Protein AF-A0A817RTW0-F1 (afdb_monomer_lite)

Radius of gyration: 52.94 Å; chains: 1; bounding box: 101×47×146 Å

pLDDT: mean 77.17, std 10.2, range [38.53, 94.0]

Foldseek 3Di:
DDPCDPVNLVVLLVVLQQAFLLVLQEAEAEAELDDPVGDPDDPVSSVTPHDYHYFYANQVVVVDDPVPDDPVNVVVNVVSVVSNVVSVVVVVVVVVPDDDDDPVLSVLLVVLLVVLVVLVVVLVVLLVVLVVLVVVLVVLVVLLVVLVVQLVVLVPQKDKDKDKDKDKDFAPAKFKAFQVQRAGLGPRWPFPAFQQQQDPSLCVTPQHDPQFGPRGPVSDGSSRIHIDRIHIDIDIDIDIDRPPVSVVSSVVSVVVSVVSVVVSVVSVVVSVVSVVVSVVSLVVSLVSVLVSCNGRVSHQQCVSCVVVLVVLVVVLVPDPDPVVSVSSVVVSVVVVVSSVVSVVVSVD

Secondary structure (DSSP, 8-state):
-----HHHHHHHHHHHHHS-GGGTTEEEEEEET--TTT----GGGG--SSEEEEEEE--GGGTS-GGG--HHHHHHHHHHHHHHHHHHHHHHHHHHTSPP--THHHHHHHHHHHHHHHHHHHHHHHHHHHHHHHHHHHHHHHHHHHHHHHHHHTS--EEEEEEEEEEEEEEEEEEEEETTTTEEEESS--SPP--STT-GGGGGSTTEETTEESSSTT--BGGGEEEEEEEEEEEEEEEEEE-HHHHHHHHHHHHHHHHHHHHHHHHHHHHHHHHHHHHHHHHHHHHHHHHHHHH-TT--HHHHHHHHHHHHHHHHHH---HHHHHHHHHHHHHHHHHHHHHHHHH--

Structure (mmCIF, N/CA/C/O backbone):
data_AF-A0A817RTW0-F1
#
_entry.id   AF-A0A817RTW0-F1
#
loop_
_atom_site.group_PDB
_atom_site.id
_atom_site.type_symbol
_atom_site.label_atom_id
_atom_site.label_alt_id
_atom_site.label_comp_id
_atom_site.label_asym_id
_atom_site.label_entity_id
_atom_site.label_seq_id
_atom_site.pdbx_PDB_ins_code
_atom_site.Cartn_x
_atom_site.Cartn_y
_atom_site.Cartn_z
_atom_site.occupancy
_atom_site.B_iso_or_equiv
_atom_site.auth_seq_id
_atom_site.auth_comp_id
_atom_site.auth_asym_id
_atom_site.auth_atom_id
_atom_site.pdbx_PDB_model_num
ATOM 1 N N . MET A 1 1 ? 35.790 18.594 -20.416 1.00 38.59 1 MET A N 1
ATOM 2 C CA . MET A 1 1 ? 34.981 17.970 -19.342 1.00 38.59 1 MET A CA 1
ATOM 3 C C . MET A 1 1 ? 33.535 17.884 -19.803 1.00 38.59 1 MET A C 1
ATOM 5 O O . MET A 1 1 ? 32.892 18.920 -19.927 1.00 38.59 1 MET A O 1
ATOM 9 N N . SER A 1 2 ? 33.034 16.688 -20.131 1.00 46.53 2 SER A N 1
ATOM 10 C CA . SER A 1 2 ? 31.644 16.535 -20.576 1.00 46.53 2 SER A CA 1
ATOM 11 C C . SER A 1 2 ? 30.698 16.847 -19.410 1.00 46.53 2 SER A C 1
ATOM 13 O O . SER A 1 2 ? 30.741 16.182 -18.373 1.00 46.53 2 SER A O 1
ATOM 15 N N . ARG A 1 3 ? 29.882 17.898 -19.546 1.00 48.34 3 ARG A N 1
ATOM 16 C CA . ARG A 1 3 ? 28.814 18.217 -18.594 1.00 48.34 3 ARG A CA 1
ATOM 17 C C . ARG A 1 3 ? 27.645 17.284 -18.875 1.00 48.34 3 ARG A C 1
ATOM 19 O O . ARG A 1 3 ? 26.759 17.612 -19.659 1.00 48.34 3 ARG A O 1
ATOM 26 N N . LEU A 1 4 ? 27.644 16.122 -18.235 1.00 58.94 4 LEU A N 1
ATOM 27 C CA . LEU A 1 4 ? 26.444 15.302 -18.161 1.00 58.94 4 LEU A CA 1
ATOM 28 C C . LEU A 1 4 ? 25.434 16.072 -17.308 1.00 58.94 4 LEU A C 1
ATOM 30 O O . LEU A 1 4 ? 25.590 16.193 -16.093 1.00 58.94 4 LEU A O 1
ATOM 34 N N . THR A 1 5 ? 24.453 16.693 -17.955 1.00 69.44 5 THR A N 1
ATOM 35 C CA . THR A 1 5 ? 23.430 17.455 -17.242 1.00 69.44 5 THR A CA 1
ATOM 36 C C . THR A 1 5 ? 22.581 16.492 -16.417 1.00 69.44 5 THR A C 1
ATOM 38 O O . THR A 1 5 ? 22.342 15.348 -16.813 1.00 69.44 5 THR A O 1
ATOM 41 N N . THR A 1 6 ? 22.095 16.946 -15.262 1.00 70.12 6 THR A N 1
ATOM 42 C CA . THR A 1 6 ? 21.205 16.162 -14.389 1.00 70.12 6 THR A CA 1
ATOM 43 C C . THR A 1 6 ? 20.014 15.582 -15.164 1.00 70.12 6 THR A C 1
ATOM 45 O O . THR A 1 6 ? 19.597 14.453 -14.912 1.00 70.12 6 THR A O 1
ATOM 48 N N . ASN A 1 7 ? 19.539 16.314 -16.176 1.00 75.19 7 ASN A N 1
ATOM 49 C CA . ASN A 1 7 ? 18.458 15.905 -17.071 1.00 75.19 7 ASN A CA 1
ATOM 50 C C . ASN A 1 7 ? 18.832 14.705 -17.951 1.00 75.19 7 ASN A C 1
ATOM 52 O O . ASN A 1 7 ? 18.030 13.787 -18.097 1.00 75.19 7 ASN A O 1
ATOM 56 N N . PHE A 1 8 ? 20.047 14.673 -18.505 1.00 75.56 8 PHE A N 1
ATOM 57 C CA . PHE A 1 8 ? 20.500 13.555 -19.334 1.00 75.56 8 PHE A CA 1
ATOM 58 C C . PHE A 1 8 ? 20.644 12.271 -18.507 1.00 75.56 8 PHE A C 1
ATOM 60 O O . PHE A 1 8 ? 20.175 11.208 -18.910 1.00 75.56 8 PHE A O 1
ATOM 67 N N . ARG A 1 9 ? 21.195 12.381 -17.290 1.00 74.75 9 ARG A N 1
ATOM 68 C CA . ARG A 1 9 ? 21.285 11.246 -16.357 1.00 74.75 9 ARG A CA 1
ATOM 69 C C . ARG A 1 9 ? 19.904 10.720 -15.963 1.00 74.75 9 ARG A C 1
ATOM 71 O O . ARG A 1 9 ? 19.703 9.513 -15.878 1.00 74.75 9 ARG A O 1
ATOM 78 N N . TYR A 1 10 ? 18.953 11.626 -15.741 1.00 77.31 10 TYR A N 1
ATOM 79 C CA . TYR A 1 10 ? 17.567 11.267 -15.463 1.00 77.31 10 TYR A CA 1
ATOM 80 C C . TYR A 1 10 ? 16.923 10.518 -16.638 1.00 77.31 10 TYR A C 1
ATOM 82 O O . TYR A 1 10 ? 16.340 9.459 -16.422 1.00 77.31 10 TYR A O 1
ATOM 90 N N . ALA A 1 11 ? 17.087 11.010 -17.869 1.00 79.06 11 ALA A N 1
ATOM 91 C CA . ALA A 1 11 ? 16.540 10.369 -19.063 1.00 79.06 11 ALA A CA 1
ATOM 92 C C . ALA A 1 11 ? 17.073 8.938 -19.254 1.00 79.06 11 ALA A C 1
ATOM 94 O O . ALA A 1 11 ? 16.287 8.021 -19.485 1.00 79.06 11 ALA A O 1
ATOM 95 N N . ILE A 1 12 ? 18.382 8.728 -19.074 1.00 78.38 12 ILE A N 1
ATOM 96 C CA . ILE A 1 12 ? 18.994 7.390 -19.146 1.00 78.38 12 ILE A CA 1
ATOM 97 C C . ILE A 1 12 ? 18.446 6.467 -18.059 1.00 78.38 12 ILE A C 1
ATOM 99 O O . ILE A 1 12 ? 18.078 5.330 -18.344 1.00 78.38 12 ILE A O 1
ATOM 103 N N . ASN A 1 13 ? 18.329 6.954 -16.824 1.00 77.06 13 ASN A N 1
ATOM 104 C CA . ASN A 1 13 ? 17.757 6.159 -15.740 1.00 77.06 13 ASN A CA 1
ATOM 105 C C . ASN A 1 13 ? 16.300 5.767 -16.029 1.00 77.06 13 ASN A C 1
ATOM 107 O O . ASN A 1 13 ? 15.907 4.632 -15.762 1.00 77.06 13 ASN A O 1
ATOM 111 N N . CYS A 1 14 ? 15.506 6.678 -16.601 1.00 76.06 14 CYS A N 1
ATOM 112 C CA . CYS A 1 14 ? 14.139 6.383 -17.016 1.00 76.06 14 CYS A CA 1
ATOM 113 C C . CYS A 1 14 ? 14.092 5.331 -18.125 1.00 76.06 14 CYS A C 1
ATOM 115 O O . CYS A 1 14 ? 13.275 4.418 -18.026 1.00 76.06 14 CYS A O 1
ATOM 117 N N . LEU A 1 15 ? 14.958 5.428 -19.138 1.00 79.62 15 LEU A N 1
ATOM 118 C CA . LEU A 1 15 ? 15.054 4.428 -20.205 1.00 79.62 15 LEU A CA 1
ATOM 119 C C . LEU A 1 15 ? 15.392 3.053 -19.632 1.00 79.62 15 LEU A C 1
ATOM 121 O O . LEU A 1 15 ? 14.635 2.112 -19.849 1.00 79.62 15 LEU A O 1
ATOM 125 N N . ASN A 1 16 ? 16.446 2.967 -18.820 1.00 78.88 16 ASN A N 1
ATOM 126 C CA . ASN A 1 16 ? 16.854 1.718 -18.186 1.00 78.88 16 ASN A CA 1
ATOM 127 C C . ASN A 1 16 ? 15.697 1.105 -17.385 1.00 78.88 16 ASN A C 1
ATOM 129 O O . ASN A 1 16 ? 15.342 -0.046 -17.611 1.00 78.88 16 ASN A O 1
ATOM 133 N N . SER A 1 17 ? 15.023 1.894 -16.540 1.00 78.56 17 SER A N 1
ATOM 134 C CA . SER A 1 17 ? 13.932 1.390 -15.691 1.00 78.56 17 SER A CA 1
ATOM 135 C C . SER A 1 17 ? 12.665 0.960 -16.443 1.00 78.56 17 SER A C 1
ATOM 137 O O . SER A 1 17 ? 11.763 0.379 -15.840 1.00 78.56 17 SER A O 1
ATOM 139 N N . ASN A 1 18 ? 12.543 1.288 -17.733 1.00 79.75 18 ASN A N 1
ATOM 140 C CA . ASN A 1 18 ? 11.346 1.048 -18.543 1.00 79.75 18 ASN A CA 1
ATOM 141 C C . ASN A 1 18 ? 11.568 0.077 -19.701 1.00 79.75 18 ASN A C 1
ATOM 143 O O . ASN A 1 18 ? 10.617 -0.210 -20.428 1.00 79.75 18 ASN A O 1
ATOM 147 N N . ILE A 1 19 ? 12.785 -0.430 -19.877 1.00 83.56 19 ILE A N 1
ATOM 148 C CA . ILE A 1 19 ? 13.134 -1.308 -20.989 1.00 83.56 19 ILE A CA 1
ATOM 149 C C . ILE A 1 19 ? 13.640 -2.641 -20.420 1.00 83.56 19 ILE A C 1
ATOM 151 O O . ILE A 1 19 ? 14.518 -2.636 -19.558 1.00 83.56 19 ILE A O 1
ATOM 155 N N . PRO A 1 20 ? 13.109 -3.788 -20.886 1.00 85.31 20 PRO A N 1
ATOM 156 C CA . PRO A 1 20 ? 13.635 -5.100 -20.532 1.00 85.31 20 PRO A CA 1
ATOM 157 C C . PRO A 1 20 ? 15.138 -5.230 -20.805 1.00 85.31 20 PRO A C 1
ATOM 159 O O . PRO A 1 20 ? 15.630 -4.779 -21.841 1.00 85.31 20 PRO A O 1
ATOM 162 N N . ASN A 1 21 ? 15.850 -5.929 -19.922 1.00 83.44 21 ASN A N 1
ATOM 163 C CA . ASN A 1 21 ? 17.306 -6.098 -19.998 1.00 83.44 21 ASN A CA 1
ATOM 164 C C . ASN A 1 21 ? 17.756 -6.671 -21.344 1.00 83.44 21 ASN A C 1
ATOM 166 O O . ASN A 1 21 ? 18.742 -6.205 -21.902 1.00 83.44 21 ASN A O 1
ATOM 170 N N . ILE A 1 22 ? 16.991 -7.624 -21.881 1.00 81.81 22 ILE A N 1
ATOM 171 C CA . ILE A 1 22 ? 17.283 -8.303 -23.150 1.00 81.81 22 ILE A CA 1
ATOM 172 C C . ILE A 1 22 ? 17.399 -7.334 -24.337 1.00 81.81 22 ILE A C 1
ATOM 174 O O . ILE A 1 22 ? 18.129 -7.584 -25.285 1.00 81.81 22 ILE A O 1
ATOM 178 N N . ILE A 1 23 ? 16.710 -6.193 -24.284 1.00 80.00 23 ILE A N 1
ATOM 179 C CA . ILE A 1 23 ? 16.747 -5.174 -25.345 1.00 80.00 23 ILE A CA 1
ATOM 180 C C . ILE A 1 23 ? 17.960 -4.270 -25.178 1.00 80.00 23 ILE A C 1
ATOM 182 O O . ILE A 1 23 ? 18.510 -3.765 -26.152 1.00 80.00 23 ILE A O 1
ATOM 186 N N . LEU A 1 24 ? 18.400 -4.089 -23.935 1.00 80.44 24 LEU A N 1
ATOM 187 C CA . LEU A 1 24 ? 19.606 -3.345 -23.608 1.00 80.44 24 LEU A CA 1
ATOM 188 C C . LEU A 1 24 ? 20.879 -4.184 -23.785 1.00 80.44 24 LEU A C 1
ATOM 190 O O . LEU A 1 24 ? 21.962 -3.639 -23.589 1.00 80.44 24 LEU A O 1
ATOM 194 N N . GLU A 1 25 ? 20.781 -5.466 -24.166 1.00 82.25 25 GLU A N 1
ATOM 195 C CA . GLU A 1 25 ? 21.936 -6.335 -24.438 1.00 82.25 25 GLU A CA 1
ATOM 196 C C . GLU A 1 25 ? 22.810 -5.811 -25.578 1.00 82.25 25 GLU A C 1
ATOM 198 O O . GLU A 1 25 ? 24.032 -5.927 -25.503 1.00 82.25 25 GLU A O 1
ATOM 203 N N . ASN A 1 26 ? 22.205 -5.215 -26.609 1.00 85.25 26 ASN A N 1
ATOM 204 C CA . ASN A 1 26 ? 22.916 -4.629 -27.739 1.00 85.25 26 ASN A CA 1
ATOM 205 C C . ASN A 1 26 ? 22.377 -3.223 -28.008 1.00 85.25 26 ASN A C 1
ATOM 207 O O . ASN A 1 26 ? 21.261 -3.059 -28.496 1.00 85.25 26 ASN A O 1
ATOM 211 N N . VAL A 1 27 ? 23.179 -2.200 -27.710 1.00 86.31 27 VAL A N 1
ATOM 212 C CA . VAL A 1 27 ? 22.784 -0.799 -27.901 1.00 86.31 27 VAL A CA 1
ATOM 213 C C . VAL A 1 27 ? 23.734 -0.118 -28.869 1.00 86.31 27 VAL A C 1
ATOM 215 O O . VAL A 1 27 ? 24.938 -0.036 -28.632 1.00 86.31 27 VAL A O 1
ATOM 218 N N . ILE A 1 28 ? 23.179 0.413 -29.953 1.00 89.94 28 ILE A N 1
ATOM 219 C CA . ILE A 1 28 ? 23.907 1.246 -30.906 1.00 89.94 28 ILE A CA 1
ATOM 220 C C . ILE A 1 28 ? 23.856 2.691 -30.417 1.00 89.94 28 ILE A C 1
ATOM 222 O O . ILE A 1 28 ? 22.782 3.238 -30.169 1.00 89.94 28 ILE A O 1
ATOM 226 N N . VAL A 1 29 ? 25.024 3.315 -30.281 1.00 89.19 29 VAL A N 1
ATOM 227 C CA . VAL A 1 29 ? 25.147 4.718 -29.875 1.00 89.19 29 VAL A CA 1
ATOM 228 C C . VAL A 1 29 ? 25.803 5.487 -31.005 1.00 89.19 29 VAL A C 1
ATOM 230 O O . VAL A 1 29 ? 26.960 5.245 -31.337 1.00 89.19 29 VAL A O 1
ATOM 233 N N . ILE A 1 30 ? 25.063 6.431 -31.580 1.00 90.38 30 ILE A N 1
ATOM 234 C CA . ILE A 1 30 ? 25.545 7.277 -32.670 1.00 90.38 30 ILE A CA 1
ATOM 235 C C . ILE A 1 30 ? 25.877 8.652 -32.100 1.00 90.38 30 ILE A C 1
ATOM 237 O O . ILE A 1 30 ? 24.999 9.380 -31.636 1.00 90.38 30 ILE A O 1
ATOM 241 N N . LEU A 1 31 ? 27.156 9.008 -32.137 1.00 88.06 31 LEU A N 1
ATOM 242 C CA . 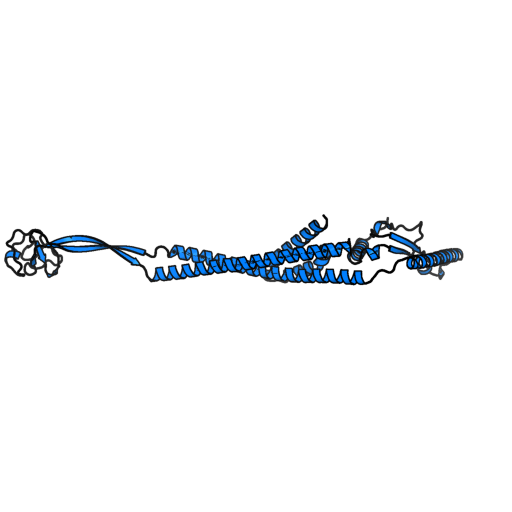LEU A 1 31 ? 27.654 10.318 -31.747 1.00 88.06 31 LEU A CA 1
ATOM 243 C C . LEU A 1 31 ? 27.783 11.180 -33.000 1.00 88.06 31 LEU A C 1
ATOM 245 O O . LEU A 1 31 ? 28.685 10.994 -33.815 1.00 88.06 31 LEU A O 1
ATOM 249 N N . THR A 1 32 ? 26.850 12.112 -33.163 1.00 87.56 32 THR A N 1
ATOM 250 C CA . THR A 1 32 ? 26.835 13.056 -34.284 1.00 87.56 32 THR A CA 1
ATOM 251 C C . THR A 1 32 ? 27.692 14.282 -33.996 1.00 87.56 32 THR A C 1
ATOM 253 O O . THR A 1 32 ? 27.794 14.708 -32.846 1.00 87.56 32 THR A O 1
ATOM 256 N N . ASN A 1 33 ? 28.220 14.902 -35.053 1.00 85.56 33 ASN A N 1
ATOM 257 C CA . ASN A 1 33 ? 29.129 16.048 -34.971 1.00 85.56 33 ASN A CA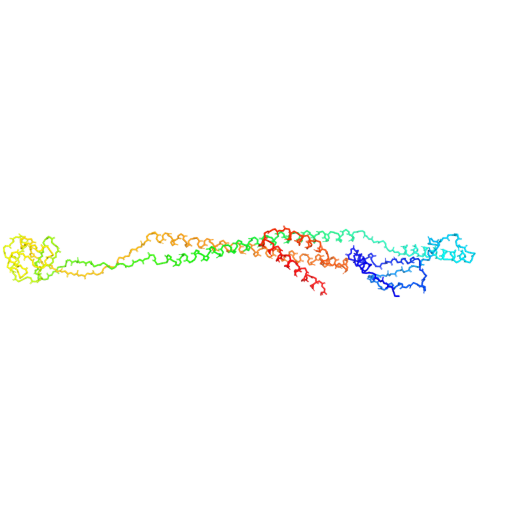 1
ATOM 258 C C . ASN A 1 33 ? 30.400 15.735 -34.157 1.00 85.56 33 ASN A C 1
ATOM 260 O O . ASN A 1 33 ? 30.907 16.575 -33.415 1.00 85.56 33 ASN A O 1
ATOM 264 N N . ALA A 1 34 ? 30.879 14.492 -34.250 1.00 85.00 34 ALA A N 1
ATOM 265 C CA . ALA A 1 34 ? 32.012 14.010 -33.475 1.00 85.00 34 ALA A CA 1
ATOM 266 C C . ALA A 1 34 ? 32.893 13.083 -34.314 1.00 85.00 34 ALA A C 1
ATOM 268 O O . ALA A 1 34 ? 32.399 12.180 -34.991 1.00 85.00 34 ALA A O 1
ATOM 269 N N . LYS A 1 35 ? 34.213 13.269 -34.213 1.00 83.38 35 LYS A N 1
ATOM 270 C CA . LYS A 1 35 ? 35.206 12.294 -34.678 1.00 83.38 35 LYS A CA 1
ATOM 271 C C . LYS A 1 35 ? 35.614 11.391 -33.517 1.00 83.38 35 LYS A C 1
ATOM 273 O O . LYS A 1 35 ? 35.610 11.809 -32.358 1.00 83.38 35 LYS A O 1
ATOM 278 N N . LYS A 1 36 ? 36.008 10.151 -33.820 1.00 80.38 36 LYS A N 1
ATOM 279 C CA . LYS A 1 36 ? 36.366 9.140 -32.807 1.00 80.38 36 LYS A CA 1
ATOM 280 C C . LYS A 1 36 ? 37.440 9.621 -31.822 1.00 80.38 36 LYS A C 1
ATOM 282 O O . LYS A 1 36 ? 37.342 9.332 -30.637 1.00 80.38 36 LYS A O 1
ATOM 287 N N . TYR A 1 37 ? 38.439 10.355 -32.310 1.00 80.06 37 TYR A N 1
ATOM 288 C CA . TYR A 1 37 ? 39.565 10.858 -31.516 1.00 80.06 37 TYR A CA 1
ATOM 289 C C . TYR A 1 37 ? 39.328 12.259 -30.917 1.00 80.06 37 TYR A C 1
ATOM 291 O O . TYR A 1 37 ? 40.120 12.706 -30.095 1.00 80.06 37 TYR A O 1
ATOM 299 N N . GLU A 1 38 ? 38.239 12.939 -31.291 1.00 78.12 38 GLU A N 1
ATOM 300 C CA . GLU A 1 38 ? 37.892 14.291 -30.813 1.00 78.12 38 GLU A CA 1
ATOM 301 C C . GLU A 1 38 ? 36.702 14.289 -29.848 1.00 78.12 38 GLU A C 1
ATOM 303 O O . GLU A 1 38 ? 36.446 15.291 -29.183 1.00 78.12 38 GLU A O 1
ATOM 308 N N . SER A 1 39 ? 35.953 13.184 -29.766 1.00 74.38 39 SER A N 1
ATOM 309 C CA . SER A 1 39 ? 34.744 13.095 -28.948 1.00 74.38 39 SER A CA 1
ATOM 310 C C . SER A 1 39 ? 35.059 13.287 -27.458 1.00 74.38 39 SER A C 1
ATOM 312 O O . SER A 1 39 ? 35.699 12.425 -26.853 1.00 74.38 39 SER A O 1
ATOM 314 N N . PRO A 1 40 ? 34.541 14.349 -26.811 1.00 69.44 40 PRO A N 1
ATOM 315 C CA . PRO A 1 40 ? 34.738 14.575 -25.383 1.00 69.44 40 PRO A CA 1
ATOM 316 C C . PRO A 1 40 ? 33.786 13.738 -24.512 1.00 69.44 40 PRO A C 1
ATOM 318 O O . PRO A 1 40 ? 33.849 13.832 -23.285 1.00 69.44 40 PRO A O 1
ATOM 321 N N . PHE A 1 41 ? 32.860 12.990 -25.124 1.00 77.50 41 PHE A N 1
ATOM 322 C CA . PHE A 1 41 ? 31.859 12.187 -24.428 1.00 77.50 41 PHE A CA 1
ATOM 323 C C . PHE A 1 41 ? 32.404 10.799 -24.086 1.00 77.50 41 PHE A C 1
ATOM 325 O O . PHE A 1 41 ? 32.773 10.034 -24.979 1.00 77.50 41 PHE A O 1
ATOM 332 N N . ASP A 1 42 ? 32.410 10.470 -22.794 1.00 79.19 42 ASP A N 1
ATOM 333 C CA . ASP A 1 42 ? 32.758 9.136 -22.312 1.00 79.19 42 ASP A CA 1
ATOM 334 C C . ASP A 1 42 ? 31.517 8.233 -22.312 1.00 79.19 42 ASP A C 1
ATOM 336 O O . ASP A 1 42 ? 30.568 8.437 -21.554 1.00 79.19 42 ASP A O 1
ATOM 340 N N . LEU A 1 43 ? 31.542 7.204 -23.159 1.00 80.06 43 LEU A N 1
ATOM 341 C CA . LEU A 1 43 ? 30.467 6.219 -23.296 1.00 80.06 43 LEU A CA 1
ATOM 342 C C . LEU A 1 43 ? 30.222 5.418 -22.014 1.00 80.06 43 LEU A C 1
ATOM 344 O O . LEU A 1 43 ? 29.100 4.959 -21.798 1.00 80.06 43 LEU A O 1
ATOM 348 N N . LYS A 1 44 ? 31.224 5.289 -21.132 1.00 79.25 44 LYS A N 1
ATOM 349 C CA . LYS A 1 44 ? 31.059 4.620 -19.831 1.00 79.25 44 LYS A CA 1
ATOM 350 C C . LYS A 1 44 ? 30.004 5.307 -18.967 1.00 79.25 44 LYS A C 1
ATOM 352 O O . LYS A 1 44 ? 29.380 4.664 -18.128 1.00 79.25 44 LYS A O 1
ATOM 357 N N . LEU A 1 45 ? 29.752 6.594 -19.207 1.00 76.38 45 LEU A N 1
ATOM 358 C CA . LEU A 1 45 ? 28.745 7.364 -18.485 1.00 76.38 45 LEU A CA 1
ATOM 359 C C . LEU A 1 45 ? 27.305 6.933 -18.793 1.00 76.38 45 LEU A C 1
ATOM 361 O O . LEU A 1 45 ? 26.409 7.254 -18.013 1.00 76.38 45 LEU A O 1
ATOM 365 N N . LEU A 1 46 ? 27.068 6.214 -19.898 1.00 75.50 46 LEU A N 1
ATOM 366 C CA . LEU A 1 46 ? 25.742 5.695 -20.238 1.00 75.50 46 LEU A CA 1
ATOM 367 C C . LEU A 1 46 ? 25.297 4.574 -19.286 1.00 75.50 46 LEU A C 1
ATOM 369 O O . LEU A 1 46 ? 24.097 4.385 -19.108 1.00 75.50 46 LEU A O 1
ATOM 373 N N . ASN A 1 47 ? 26.246 3.868 -18.653 1.00 75.38 47 ASN A N 1
ATOM 374 C CA . ASN A 1 47 ? 25.995 2.807 -17.671 1.00 75.38 47 ASN A CA 1
ATOM 375 C C . ASN A 1 47 ? 24.883 1.824 -18.102 1.00 75.38 47 ASN A C 1
ATOM 377 O O . ASN A 1 47 ? 23.963 1.525 -17.338 1.00 75.38 47 ASN A O 1
ATOM 381 N N . LEU A 1 48 ? 24.934 1.391 -19.363 1.00 74.88 48 LEU A N 1
ATOM 382 C CA . LEU A 1 48 ? 23.990 0.438 -19.941 1.00 74.88 48 LEU A CA 1
ATOM 383 C C . LEU A 1 48 ? 24.429 -0.987 -19.591 1.00 74.88 48 LEU A C 1
ATOM 385 O O . LEU A 1 48 ? 25.623 -1.271 -19.536 1.00 74.88 48 LEU A O 1
ATOM 389 N N . HIS A 1 49 ? 23.464 -1.876 -19.352 1.00 70.31 49 HIS A N 1
ATOM 390 C CA . HIS A 1 49 ? 23.738 -3.245 -18.904 1.00 70.31 49 HIS A CA 1
ATOM 391 C C . HIS A 1 49 ? 24.361 -4.150 -19.983 1.00 70.31 49 HIS A C 1
ATOM 393 O O . HIS A 1 49 ? 24.972 -5.155 -19.629 1.00 70.31 49 HIS A O 1
ATOM 399 N N . GLY A 1 50 ? 24.216 -3.821 -21.269 1.00 77.31 50 GLY A N 1
ATOM 400 C CA . GLY A 1 50 ? 24.719 -4.638 -22.373 1.00 77.31 50 GLY A CA 1
ATOM 401 C C . GLY A 1 50 ? 25.884 -4.037 -23.150 1.00 77.31 50 GLY A C 1
ATOM 402 O O . GLY A 1 50 ? 26.529 -3.065 -22.749 1.00 77.31 50 GLY A O 1
ATOM 403 N N . LYS A 1 51 ? 26.161 -4.650 -24.300 1.00 84.62 51 LYS A N 1
ATOM 404 C CA . LYS A 1 51 ? 27.226 -4.248 -25.208 1.00 84.62 51 LYS A CA 1
ATOM 405 C C . LYS A 1 51 ? 26.822 -2.988 -25.963 1.00 84.62 51 LYS A C 1
ATOM 407 O O . LYS A 1 51 ? 25.807 -2.940 -26.658 1.00 84.62 51 LYS A O 1
ATOM 412 N N . VAL A 1 52 ? 27.665 -1.971 -25.841 1.00 86.81 52 VAL A N 1
ATOM 413 C CA . VAL A 1 52 ? 27.506 -0.697 -26.539 1.00 86.81 52 VAL A CA 1
ATOM 414 C C . VAL A 1 52 ? 28.347 -0.712 -27.811 1.00 86.81 52 VAL A C 1
ATOM 416 O O . VAL A 1 52 ? 29.545 -0.991 -27.764 1.00 86.81 52 VAL A O 1
ATOM 419 N N . TYR A 1 53 ? 27.720 -0.382 -28.936 1.00 89.81 53 TYR A N 1
ATOM 420 C CA . TYR A 1 53 ? 28.340 -0.264 -30.253 1.00 89.81 53 TYR A CA 1
ATOM 421 C C . TYR A 1 53 ? 28.412 1.218 -30.637 1.00 89.81 53 TYR A C 1
ATOM 423 O O . TYR A 1 53 ? 27.400 1.791 -31.052 1.00 89.81 53 TYR A O 1
ATOM 431 N N . PRO A 1 54 ? 29.568 1.878 -30.444 1.00 90.06 54 PRO A N 1
ATOM 432 C CA . PRO A 1 54 ? 29.692 3.298 -30.717 1.00 90.06 54 PRO A CA 1
ATOM 433 C C . PRO A 1 54 ? 30.045 3.578 -32.175 1.00 90.06 54 PRO A C 1
ATOM 435 O O . PRO A 1 54 ? 31.029 3.058 -32.702 1.00 90.06 54 PRO A O 1
ATOM 438 N N . PHE A 1 55 ? 29.293 4.488 -32.781 1.00 91.75 55 PHE A N 1
ATOM 439 C CA . PHE A 1 55 ? 29.543 5.020 -34.114 1.00 91.75 55 PHE A CA 1
ATOM 440 C C . PHE A 1 55 ? 29.704 6.533 -34.035 1.00 91.75 55 PHE A C 1
ATOM 442 O O . PHE A 1 55 ? 29.005 7.209 -33.280 1.00 91.75 55 PHE A O 1
ATOM 449 N N . TYR A 1 56 ? 30.641 7.067 -34.812 1.00 90.44 56 TYR A N 1
ATOM 450 C CA . TYR A 1 56 ? 31.012 8.480 -34.779 1.00 90.44 56 TYR A CA 1
ATOM 451 C C . TYR A 1 56 ? 30.780 9.079 -36.156 1.00 90.44 56 TYR A C 1
ATOM 453 O O . TYR A 1 56 ? 31.444 8.690 -37.114 1.00 90.44 56 TYR A O 1
ATOM 461 N N . MET A 1 57 ? 29.841 10.013 -36.254 1.00 89.50 57 MET A N 1
ATOM 462 C CA . MET A 1 57 ? 29.470 10.648 -37.513 1.00 89.50 57 MET A CA 1
ATOM 463 C C . MET A 1 57 ? 29.782 12.135 -37.450 1.00 89.50 57 MET A C 1
ATOM 465 O O . MET A 1 57 ? 29.254 12.857 -36.599 1.00 89.50 57 MET A O 1
ATOM 469 N N . GLN A 1 58 ? 30.619 12.603 -38.373 1.00 87.31 58 GLN A N 1
ATOM 470 C CA . GLN A 1 58 ? 30.924 14.019 -38.497 1.00 87.31 58 GLN A CA 1
ATOM 471 C C . GLN A 1 58 ? 29.992 14.646 -39.536 1.00 87.31 58 GLN A C 1
ATOM 473 O O . GLN A 1 58 ? 30.16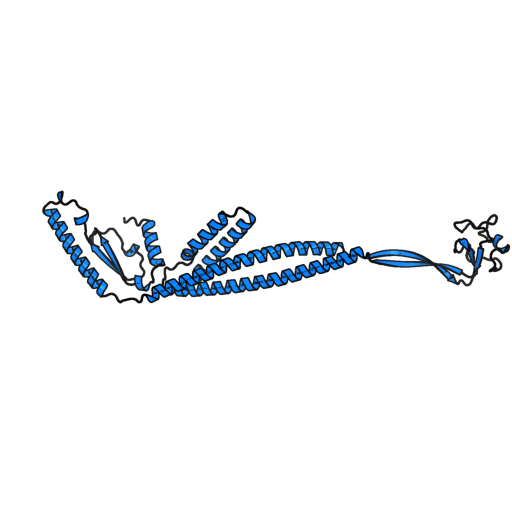7 14.504 -40.741 1.00 87.31 58 GLN A O 1
ATOM 478 N N . ASN A 1 59 ? 28.984 15.352 -39.029 1.00 83.12 59 ASN A N 1
ATOM 479 C CA . ASN A 1 59 ? 27.872 15.909 -39.793 1.00 83.12 59 ASN A CA 1
ATOM 480 C C . ASN A 1 59 ? 27.987 17.438 -39.954 1.00 83.12 59 ASN A C 1
ATOM 482 O O . ASN A 1 59 ? 26.990 18.108 -40.222 1.00 83.12 59 ASN A O 1
ATOM 486 N N . GLY A 1 60 ? 29.192 18.003 -39.795 1.00 80.75 60 GLY A N 1
ATOM 487 C CA . GLY A 1 60 ? 29.457 19.447 -39.881 1.00 80.75 60 GLY A CA 1
ATOM 488 C C . GLY A 1 60 ? 28.998 20.111 -41.189 1.00 80.75 60 GLY A C 1
ATOM 489 O O . GLY A 1 60 ? 28.731 21.315 -41.211 1.00 80.75 60 GLY A O 1
ATOM 490 N N . ALA A 1 61 ? 28.806 19.328 -42.255 1.00 80.62 61 ALA A N 1
ATOM 491 C CA . ALA A 1 61 ? 28.228 19.792 -43.515 1.00 80.62 61 ALA A CA 1
ATOM 492 C C . ALA A 1 61 ? 26.797 20.342 -43.357 1.00 80.62 61 ALA A C 1
ATOM 494 O O . ALA A 1 61 ? 26.421 21.260 -44.074 1.00 80.62 61 ALA A O 1
ATOM 495 N N . PHE A 1 62 ? 26.013 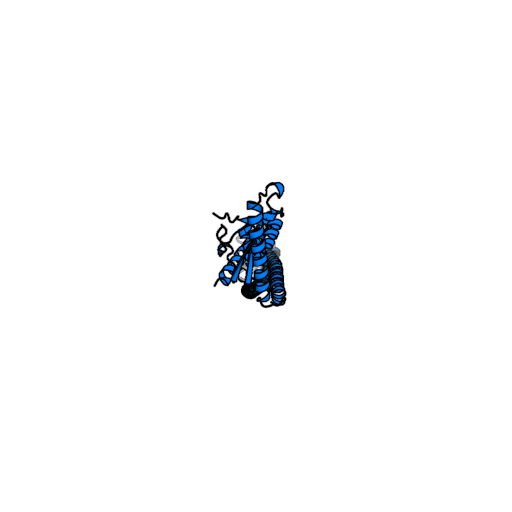19.837 -42.398 1.00 81.44 62 PHE A N 1
ATOM 496 C CA . PHE A 1 62 ? 24.635 20.294 -42.162 1.00 81.44 62 PHE A CA 1
ATOM 497 C C . PHE A 1 62 ? 24.531 21.517 -41.247 1.00 81.44 62 PHE A C 1
ATOM 499 O O . PHE A 1 62 ? 23.467 22.119 -41.140 1.00 81.44 62 PHE A O 1
ATOM 506 N N . VAL A 1 63 ? 25.619 21.862 -40.557 1.00 80.38 63 VAL A N 1
ATOM 507 C CA . VAL A 1 63 ? 25.648 22.948 -39.565 1.00 80.38 63 VAL A CA 1
ATOM 508 C C . VAL A 1 63 ? 26.359 24.187 -40.119 1.00 80.38 63 VAL A C 1
ATOM 510 O O . VAL A 1 63 ? 26.149 25.297 -39.635 1.00 80.38 63 VAL A O 1
ATOM 513 N N . SER A 1 64 ? 27.202 24.017 -41.140 1.00 79.62 64 SER A N 1
ATOM 514 C CA . SER A 1 64 ? 27.995 25.097 -41.726 1.00 79.62 64 SER A CA 1
ATOM 515 C C . SER A 1 64 ? 27.322 25.717 -42.956 1.00 79.62 64 SER A C 1
ATOM 517 O O . SER A 1 64 ? 26.737 25.024 -43.779 1.00 79.62 64 SER A O 1
ATOM 519 N N . ASP A 1 65 ? 27.421 27.044 -43.086 1.00 84.75 65 ASP A N 1
ATOM 520 C CA . ASP A 1 65 ? 26.867 27.794 -44.220 1.00 84.75 65 ASP A CA 1
ATOM 521 C C . ASP A 1 65 ? 27.672 27.515 -45.507 1.00 84.75 65 ASP A C 1
ATOM 523 O O . ASP A 1 65 ? 28.865 27.853 -45.548 1.00 84.75 65 ASP A O 1
ATOM 527 N N . PRO A 1 66 ? 27.042 26.985 -46.578 1.00 84.94 66 PRO A N 1
ATOM 528 C CA . PRO A 1 66 ? 27.703 26.703 -47.850 1.00 84.94 66 PRO A CA 1
ATOM 529 C C . PRO A 1 66 ? 28.440 27.894 -48.468 1.00 84.94 66 PRO A C 1
ATOM 531 O O . PRO A 1 66 ? 29.443 27.714 -49.163 1.00 84.94 66 PRO A O 1
ATOM 534 N N . LYS A 1 67 ? 27.994 29.128 -48.190 1.00 86.69 67 LYS A N 1
ATOM 535 C CA . LYS A 1 67 ? 28.635 30.353 -48.700 1.00 86.69 67 LYS A CA 1
ATOM 536 C C . LYS A 1 67 ? 30.039 30.572 -48.136 1.00 86.69 67 LYS A C 1
ATOM 538 O O . LYS A 1 67 ? 30.834 31.286 -48.739 1.00 86.69 67 LYS A O 1
ATOM 543 N N . ARG A 1 68 ? 30.357 29.956 -46.993 1.00 84.56 68 ARG A N 1
ATOM 544 C CA . ARG A 1 68 ? 31.656 30.077 -46.310 1.00 84.56 68 ARG A CA 1
ATOM 545 C C . ARG A 1 68 ? 32.641 28.976 -46.706 1.00 84.56 68 ARG A C 1
ATOM 547 O O . ARG A 1 68 ? 33.766 28.953 -46.211 1.00 84.56 68 ARG A O 1
ATOM 554 N N . TRP A 1 69 ? 32.244 28.052 -47.582 1.00 88.12 69 TRP A N 1
ATOM 555 C CA . TRP A 1 69 ? 33.062 26.894 -47.928 1.00 88.12 69 TRP A CA 1
ATOM 556 C C . TRP A 1 69 ? 34.109 27.220 -48.997 1.00 88.12 69 TRP A C 1
ATOM 558 O O . TRP A 1 69 ? 33.836 27.232 -50.206 1.00 88.12 69 TRP A O 1
ATOM 568 N N . THR A 1 70 ? 35.349 27.399 -48.545 1.00 88.88 70 THR A N 1
ATOM 569 C CA . THR A 1 70 ? 36.534 27.377 -49.411 1.00 88.88 70 THR A CA 1
ATOM 570 C C . THR A 1 70 ? 36.751 25.977 -50.000 1.00 88.88 70 THR A C 1
ATOM 572 O O . THR A 1 70 ? 36.183 24.990 -49.529 1.00 88.88 70 THR A O 1
ATOM 575 N N . LYS A 1 71 ? 37.603 25.858 -51.029 1.00 87.94 71 LYS A N 1
ATOM 576 C CA . LYS A 1 71 ? 37.939 24.559 -51.645 1.00 87.94 71 LYS A CA 1
ATOM 577 C C . LYS A 1 71 ? 38.467 23.545 -50.617 1.00 87.94 71 LYS A C 1
ATOM 579 O O . LYS A 1 71 ? 38.098 22.378 -50.680 1.00 87.94 71 LYS A O 1
ATOM 584 N N . SER A 1 72 ? 39.268 24.004 -49.652 1.00 86.38 72 SER A N 1
ATOM 585 C CA . SER A 1 72 ? 39.785 23.165 -48.561 1.00 86.38 72 SER A CA 1
ATOM 586 C C . SER A 1 72 ? 38.661 22.636 -47.670 1.00 86.38 72 SER A C 1
ATOM 588 O O . SER A 1 72 ? 38.583 21.435 -47.440 1.00 86.38 72 SER A O 1
ATOM 590 N N . ILE A 1 73 ? 37.744 23.515 -47.248 1.00 85.81 73 ILE A N 1
ATOM 591 C CA . ILE A 1 73 ? 36.602 23.150 -46.397 1.00 85.81 73 ILE A CA 1
ATOM 592 C C . ILE A 1 73 ? 35.688 22.154 -47.118 1.00 85.81 73 ILE A C 1
ATOM 594 O O . ILE A 1 73 ? 35.254 21.180 -46.518 1.00 85.81 73 ILE A O 1
ATOM 598 N N . ARG A 1 74 ? 35.428 22.335 -48.421 1.00 86.12 74 ARG A N 1
ATOM 599 C CA . ARG A 1 74 ? 34.610 21.375 -49.187 1.00 86.12 74 ARG A CA 1
ATOM 600 C C . ARG A 1 74 ? 35.232 19.987 -49.243 1.00 86.12 74 ARG A C 1
ATOM 602 O O . ARG A 1 74 ? 34.506 19.011 -49.104 1.00 86.12 74 ARG A O 1
ATOM 609 N N . ASN A 1 75 ? 36.545 19.897 -49.445 1.00 88.50 75 ASN A N 1
ATOM 610 C CA . ASN A 1 75 ? 37.237 18.609 -49.471 1.00 88.50 75 ASN A CA 1
ATOM 611 C C . ASN A 1 75 ? 37.147 17.906 -48.111 1.00 88.50 75 ASN A C 1
ATOM 613 O O . ASN A 1 75 ? 36.896 16.704 -48.058 1.00 88.50 75 ASN A O 1
ATOM 617 N N . GLU A 1 76 ? 37.302 18.663 -47.026 1.00 87.25 76 GLU A N 1
ATOM 618 C CA . GLU A 1 76 ? 37.198 18.154 -45.658 1.00 87.25 76 GLU A CA 1
ATOM 619 C C . GLU A 1 76 ? 35.769 17.688 -45.334 1.00 87.25 76 GLU A C 1
ATOM 621 O O . GLU A 1 76 ? 35.572 16.568 -44.869 1.00 87.25 76 GLU A O 1
ATOM 626 N N . LEU A 1 77 ? 34.757 18.481 -45.701 1.00 87.62 77 LEU A N 1
ATOM 627 C CA . LEU A 1 77 ? 33.346 18.115 -45.555 1.00 87.62 77 LEU A CA 1
ATOM 628 C C . LEU A 1 77 ? 32.962 16.897 -46.404 1.00 87.62 77 LEU A C 1
ATOM 630 O O . LEU A 1 77 ? 32.191 16.057 -45.952 1.00 87.62 77 LEU A O 1
ATOM 634 N N . HIS A 1 78 ? 33.498 16.777 -47.619 1.00 88.62 78 HIS A N 1
ATOM 635 C CA . HIS A 1 78 ? 33.264 15.619 -48.482 1.00 88.62 78 HIS A CA 1
ATOM 636 C C . HIS A 1 78 ? 33.908 14.347 -47.909 1.00 88.62 78 HIS A C 1
ATOM 638 O O . HIS A 1 78 ? 33.324 13.264 -47.970 1.00 88.62 78 HIS A O 1
ATOM 644 N N . TYR A 1 79 ? 35.096 14.472 -47.313 1.00 89.00 79 TYR A N 1
ATOM 645 C CA . TYR A 1 79 ? 35.738 13.380 -46.588 1.00 89.00 79 TYR A CA 1
ATOM 646 C C . TYR A 1 79 ? 34.915 12.954 -45.362 1.00 89.00 79 TYR A C 1
ATOM 648 O O . TYR A 1 79 ? 34.607 11.770 -45.208 1.00 89.00 79 TYR A O 1
ATOM 656 N N . ASP A 1 80 ? 34.499 13.915 -44.532 1.00 89.50 80 ASP A N 1
ATOM 657 C CA . ASP A 1 80 ? 33.679 13.669 -43.342 1.00 89.50 80 ASP A CA 1
ATOM 658 C C . ASP A 1 80 ? 32.315 13.050 -43.703 1.00 89.50 80 ASP A C 1
ATOM 660 O O . ASP A 1 80 ? 31.839 12.140 -43.014 1.00 89.50 80 ASP A O 1
ATOM 664 N N . TRP A 1 81 ? 31.720 13.473 -44.824 1.00 88.50 81 TRP A N 1
ATOM 665 C CA . TRP A 1 81 ? 30.500 12.892 -45.386 1.00 88.50 81 TRP A CA 1
ATOM 666 C C . TRP A 1 81 ? 30.685 11.425 -45.773 1.00 88.50 81 TRP A C 1
ATOM 668 O O . TRP A 1 81 ? 29.943 10.566 -45.296 1.00 88.50 81 TRP A O 1
ATOM 678 N N . ASN A 1 82 ? 31.696 11.119 -46.590 1.00 90.81 82 ASN A N 1
ATOM 679 C CA . ASN A 1 82 ? 31.968 9.748 -47.025 1.00 90.81 82 ASN A CA 1
ATOM 680 C C . ASN A 1 82 ? 32.272 8.831 -45.837 1.00 90.81 82 ASN A C 1
ATOM 682 O O . ASN A 1 82 ? 31.778 7.704 -45.779 1.00 90.81 82 ASN A O 1
ATOM 686 N N . ASN A 1 83 ? 33.030 9.323 -44.853 1.00 89.69 83 ASN A N 1
ATOM 687 C CA . ASN A 1 83 ? 33.274 8.582 -43.623 1.00 89.69 83 ASN A CA 1
ATOM 688 C C . ASN A 1 83 ? 31.966 8.323 -42.855 1.00 89.69 83 ASN A C 1
ATOM 690 O O . ASN A 1 83 ? 31.724 7.199 -42.424 1.00 89.69 83 ASN A O 1
ATOM 694 N N . SER A 1 84 ? 31.086 9.319 -42.740 1.00 90.69 84 SER A N 1
ATOM 695 C CA . SER A 1 84 ? 29.782 9.163 -42.081 1.00 90.69 84 SER A CA 1
ATOM 696 C C . SER A 1 84 ? 28.863 8.177 -42.819 1.00 90.69 84 SER A C 1
ATOM 698 O O . SER A 1 84 ? 28.195 7.375 -42.170 1.00 90.69 84 SER A O 1
ATOM 700 N N . MET A 1 85 ? 28.875 8.153 -44.157 1.00 90.31 85 MET A N 1
ATOM 701 C CA . MET A 1 85 ? 28.146 7.148 -44.948 1.00 90.31 85 MET A CA 1
ATOM 702 C C . MET A 1 85 ? 28.705 5.733 -44.745 1.00 90.31 85 MET A C 1
ATOM 704 O O . MET A 1 85 ? 27.939 4.780 -44.606 1.00 90.31 85 MET A O 1
ATOM 708 N N . ASN A 1 86 ? 30.029 5.588 -44.640 1.00 92.12 86 ASN A N 1
ATOM 709 C CA . ASN A 1 86 ? 30.645 4.306 -44.288 1.00 92.12 86 ASN A CA 1
ATOM 710 C C . ASN A 1 86 ? 30.230 3.845 -42.882 1.00 92.12 86 ASN A C 1
ATOM 712 O O . ASN A 1 86 ? 29.959 2.663 -42.685 1.00 92.12 86 ASN A O 1
ATOM 716 N N . GLN A 1 87 ? 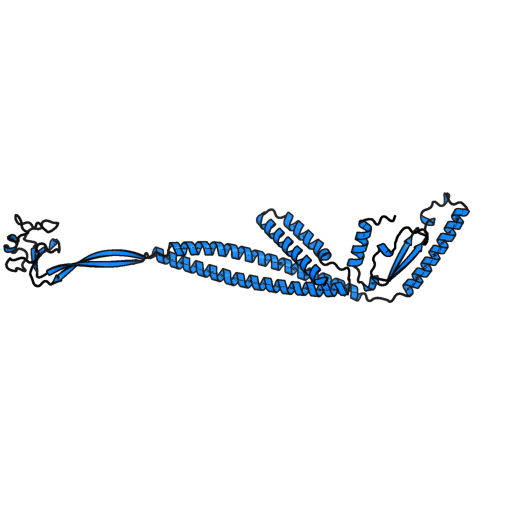30.121 4.761 -41.911 1.00 92.25 87 GLN A N 1
ATOM 717 C CA . GLN A 1 87 ? 29.600 4.428 -40.580 1.00 92.25 87 GLN A CA 1
ATOM 718 C C . GLN A 1 87 ? 28.145 3.947 -40.642 1.00 92.25 87 GLN A C 1
ATOM 720 O O . GLN A 1 87 ? 27.820 2.978 -39.967 1.00 92.25 87 GLN A O 1
ATOM 725 N N . ILE A 1 88 ? 27.288 4.551 -41.476 1.00 91.38 88 ILE A N 1
ATOM 726 C CA . ILE A 1 88 ? 25.909 4.069 -41.691 1.00 91.38 88 ILE A CA 1
ATOM 727 C C . ILE A 1 88 ? 25.906 2.633 -42.218 1.00 91.38 88 ILE A C 1
ATOM 729 O O . ILE A 1 88 ? 25.143 1.809 -41.721 1.00 91.38 88 ILE A O 1
ATOM 733 N N . LYS A 1 89 ? 26.778 2.305 -43.178 1.00 94.00 89 LYS A N 1
ATOM 734 C CA . LYS A 1 89 ? 26.896 0.931 -43.682 1.00 94.00 89 LYS A CA 1
ATOM 735 C C . LYS A 1 89 ? 27.253 -0.051 -42.559 1.00 94.00 89 LYS A C 1
ATOM 737 O O . LYS A 1 89 ? 26.580 -1.065 -42.408 1.00 94.00 89 LYS A O 1
ATOM 742 N N . LEU A 1 90 ? 28.242 0.289 -41.731 1.00 93.44 90 LEU A N 1
ATOM 743 C CA . LEU A 1 90 ? 28.632 -0.533 -40.579 1.00 93.44 90 LEU A CA 1
ATOM 744 C C . LEU A 1 90 ? 27.512 -0.647 -39.530 1.00 93.44 90 LEU A C 1
ATOM 746 O O . LEU A 1 90 ? 27.371 -1.691 -38.894 1.00 93.44 90 LEU A O 1
ATOM 750 N N . ILE A 1 91 ? 26.707 0.407 -39.346 1.00 93.69 91 ILE A N 1
ATOM 751 C CA . ILE A 1 91 ? 25.519 0.375 -38.481 1.00 93.69 91 ILE A CA 1
ATOM 752 C C . ILE A 1 91 ? 24.516 -0.652 -39.009 1.00 93.69 91 ILE A C 1
ATOM 754 O O . ILE A 1 91 ? 24.041 -1.467 -38.225 1.00 93.69 91 ILE A O 1
ATOM 758 N N . LEU A 1 92 ? 24.218 -0.646 -40.312 1.00 92.94 92 LEU A N 1
ATOM 759 C CA . LEU A 1 92 ? 23.287 -1.601 -40.923 1.00 92.94 92 LEU A CA 1
ATOM 760 C C . LEU A 1 92 ? 23.790 -3.044 -40.790 1.00 92.94 92 LEU A C 1
ATOM 762 O O . LEU A 1 92 ? 23.055 -3.890 -40.298 1.00 92.94 92 LEU A O 1
ATOM 766 N N . GLU A 1 93 ? 25.066 -3.296 -41.092 1.00 93.44 93 GLU A N 1
ATOM 767 C CA . GLU A 1 93 ? 25.689 -4.618 -40.902 1.00 93.44 93 GLU A CA 1
ATOM 768 C C . GLU A 1 93 ? 25.631 -5.078 -39.433 1.00 93.44 93 GLU A C 1
ATOM 770 O O . GLU A 1 93 ? 25.424 -6.255 -39.135 1.00 93.44 93 GLU A O 1
ATOM 775 N N . THR A 1 94 ? 25.776 -4.140 -38.491 1.00 91.62 94 THR A N 1
ATOM 776 C CA . THR A 1 94 ? 25.638 -4.426 -37.057 1.00 91.62 94 THR A CA 1
ATOM 777 C C . THR A 1 94 ? 24.192 -4.767 -36.694 1.00 91.62 94 THR A C 1
ATOM 779 O O . THR A 1 94 ? 23.975 -5.720 -35.949 1.00 91.62 94 THR A O 1
ATOM 782 N N . ILE A 1 95 ? 23.206 -4.041 -37.231 1.00 89.25 95 ILE A N 1
ATOM 783 C CA . ILE A 1 95 ? 21.777 -4.327 -37.024 1.00 89.25 95 ILE A CA 1
ATOM 784 C C . ILE A 1 95 ? 21.423 -5.715 -37.568 1.00 89.25 95 ILE A C 1
ATOM 786 O O . ILE A 1 95 ? 20.752 -6.474 -36.872 1.00 89.25 95 ILE A O 1
ATOM 790 N N . ASP A 1 96 ? 21.925 -6.075 -38.749 1.00 88.75 96 ASP A N 1
ATOM 791 C CA . ASP A 1 96 ? 21.681 -7.383 -39.368 1.00 88.75 96 ASP A CA 1
ATOM 792 C C . ASP A 1 96 ? 22.263 -8.543 -38.542 1.00 88.75 96 ASP A C 1
ATOM 794 O O . ASP A 1 96 ? 21.755 -9.663 -38.580 1.00 88.75 96 ASP A O 1
ATOM 798 N N . SER A 1 97 ? 23.304 -8.277 -37.743 1.00 87.44 97 SER A N 1
ATOM 799 C CA . SER A 1 97 ? 23.880 -9.262 -36.820 1.00 87.44 97 SER A CA 1
ATOM 800 C C . SER A 1 97 ? 23.041 -9.497 -35.556 1.00 87.44 97 SER A C 1
ATOM 802 O O . SER A 1 97 ? 23.294 -10.452 -34.815 1.00 87.44 97 SER A O 1
ATOM 804 N N . PHE A 1 98 ? 22.062 -8.633 -35.265 1.00 86.31 98 PHE A N 1
ATOM 805 C CA . PHE A 1 98 ? 21.277 -8.723 -34.038 1.00 86.31 98 PHE A CA 1
ATOM 806 C C . PHE A 1 98 ? 20.170 -9.768 -34.151 1.00 86.31 98 PHE A C 1
ATOM 808 O O . PHE A 1 98 ? 19.431 -9.860 -35.129 1.00 86.31 98 PHE A O 1
ATOM 815 N N . LYS A 1 99 ? 20.010 -10.548 -33.081 1.00 79.38 99 LYS A N 1
ATOM 816 C CA . LYS A 1 99 ? 18.926 -11.519 -32.969 1.00 79.38 99 LYS A CA 1
ATOM 817 C C . LYS A 1 99 ? 17.591 -10.796 -32.772 1.00 79.38 99 LYS A C 1
ATOM 819 O O . LYS A 1 99 ? 17.487 -9.895 -31.943 1.00 79.38 99 LYS A O 1
ATOM 824 N N . GLN A 1 100 ? 16.550 -11.244 -33.472 1.00 77.75 100 GLN A N 1
ATOM 825 C CA . GLN A 1 100 ? 15.184 -10.788 -33.214 1.00 77.75 100 GLN A CA 1
ATOM 826 C C . GLN A 1 100 ? 14.721 -11.234 -31.819 1.00 77.75 100 GLN A C 1
ATOM 828 O O . GLN A 1 100 ? 14.880 -12.396 -31.434 1.00 77.75 100 GLN A O 1
ATOM 833 N N . ILE A 1 101 ? 14.140 -10.303 -31.065 1.00 74.50 101 ILE A N 1
ATOM 834 C CA . ILE A 1 101 ? 13.637 -10.528 -29.707 1.00 74.50 101 ILE A CA 1
ATOM 835 C C . ILE A 1 101 ? 12.107 -10.545 -29.749 1.00 74.50 101 ILE A C 1
ATOM 837 O O . ILE A 1 101 ? 11.495 -9.711 -30.415 1.00 74.50 101 ILE A O 1
ATOM 841 N N . SER A 1 102 ? 11.481 -11.478 -29.024 1.00 78.06 102 SER A N 1
ATOM 842 C CA . SER A 1 102 ? 10.019 -11.531 -28.921 1.00 78.06 102 SER A CA 1
ATOM 843 C C . SER A 1 102 ? 9.446 -10.306 -28.191 1.00 78.06 102 SER A C 1
ATOM 845 O O . SER A 1 102 ? 9.945 -9.887 -27.142 1.00 78.06 102 SER A O 1
ATOM 847 N N . ILE A 1 103 ? 8.331 -9.785 -28.712 1.00 79.94 103 ILE A N 1
ATOM 848 C CA . ILE A 1 103 ? 7.527 -8.711 -28.107 1.00 79.94 103 ILE A CA 1
ATOM 849 C C . ILE A 1 103 ? 6.835 -9.186 -26.813 1.00 79.94 103 ILE A C 1
ATOM 851 O O . ILE A 1 103 ? 6.484 -8.365 -25.960 1.00 79.94 103 ILE A O 1
ATOM 855 N N . ASP A 1 104 ? 6.706 -10.499 -26.601 1.00 85.62 104 ASP A N 1
ATOM 856 C CA . ASP A 1 104 ? 6.038 -11.088 -25.432 1.00 85.62 104 ASP A CA 1
ATOM 857 C C . ASP A 1 104 ? 6.648 -10.625 -24.105 1.00 85.62 104 ASP A C 1
ATOM 859 O O . ASP A 1 104 ? 5.950 -10.491 -23.100 1.00 85.62 104 ASP A O 1
ATOM 863 N N . ILE A 1 105 ? 7.946 -10.313 -24.098 1.00 84.88 105 ILE A N 1
ATOM 864 C CA . ILE A 1 105 ? 8.651 -9.829 -22.908 1.00 84.88 105 ILE A CA 1
ATOM 865 C C . ILE A 1 105 ? 8.119 -8.456 -22.477 1.00 84.88 105 ILE A C 1
ATOM 867 O O . ILE A 1 105 ? 7.914 -8.227 -21.283 1.00 84.88 105 ILE A O 1
ATOM 871 N N . PHE A 1 106 ? 7.815 -7.560 -23.423 1.00 84.38 106 PHE A N 1
ATOM 872 C CA . PHE A 1 106 ? 7.173 -6.281 -23.108 1.00 84.38 106 PHE A CA 1
ATOM 873 C C . PHE A 1 106 ? 5.753 -6.469 -22.586 1.00 84.38 106 PHE A C 1
ATOM 875 O O . PHE A 1 106 ? 5.356 -5.791 -21.635 1.00 84.38 106 PHE A O 1
ATOM 882 N N . LEU A 1 107 ? 4.993 -7.387 -23.192 1.00 86.62 107 LEU A N 1
ATOM 883 C CA . LEU A 1 107 ? 3.634 -7.698 -22.750 1.00 86.62 107 LEU A CA 1
ATOM 884 C C . LEU A 1 107 ? 3.646 -8.225 -21.314 1.00 86.62 107 LEU A C 1
ATOM 886 O O . LEU A 1 107 ? 2.925 -7.697 -20.467 1.00 86.62 107 LEU A O 1
ATOM 890 N N . ARG A 1 108 ? 4.538 -9.174 -21.014 1.00 88.25 108 ARG A N 1
ATOM 891 C CA . ARG A 1 108 ? 4.727 -9.725 -19.670 1.00 88.25 108 ARG A CA 1
ATOM 892 C C . ARG A 1 108 ? 5.168 -8.655 -18.672 1.00 88.25 108 ARG A C 1
ATOM 894 O O . ARG A 1 108 ? 4.593 -8.558 -17.590 1.00 88.25 108 ARG A O 1
ATOM 901 N N . MET A 1 109 ? 6.128 -7.803 -19.041 1.00 86.88 109 MET A N 1
ATOM 902 C CA . MET A 1 109 ? 6.571 -6.693 -18.190 1.00 86.88 109 MET A CA 1
ATOM 903 C C . MET A 1 109 ? 5.409 -5.741 -17.860 1.00 86.88 109 MET A C 1
ATOM 905 O O . MET A 1 109 ? 5.220 -5.360 -16.703 1.00 86.88 109 MET A O 1
ATOM 909 N N . LYS A 1 110 ? 4.599 -5.381 -18.864 1.00 86.12 110 LYS A N 1
ATOM 910 C CA . LYS A 1 110 ? 3.422 -4.517 -18.701 1.00 86.12 110 LYS A CA 1
ATOM 911 C C . LYS A 1 110 ? 2.352 -5.168 -17.821 1.00 86.12 110 LYS A C 1
ATOM 913 O O . LYS A 1 110 ? 1.798 -4.488 -16.960 1.00 86.12 110 LYS A O 1
ATOM 918 N N . GLN A 1 111 ? 2.078 -6.458 -18.011 1.00 87.62 111 GLN A N 1
ATOM 919 C CA . GLN A 1 111 ? 1.125 -7.217 -17.193 1.00 87.62 111 GLN A CA 1
ATOM 920 C C . GLN A 1 111 ? 1.540 -7.221 -15.721 1.00 87.62 111 GLN A C 1
ATOM 922 O O . GLN A 1 111 ? 0.754 -6.811 -14.873 1.00 87.62 111 GLN A O 1
ATOM 927 N N . ILE A 1 112 ? 2.800 -7.554 -15.421 1.00 87.12 112 ILE A N 1
ATOM 928 C CA . ILE A 1 112 ? 3.302 -7.565 -14.040 1.00 87.12 112 ILE A CA 1
ATOM 929 C C . ILE A 1 112 ? 3.182 -6.174 -13.397 1.00 87.12 112 ILE A C 1
ATOM 931 O O . ILE A 1 112 ? 2.753 -6.062 -12.248 1.00 87.12 112 ILE A O 1
ATOM 935 N N . ARG A 1 113 ? 3.497 -5.096 -14.131 1.00 84.25 113 ARG A N 1
ATOM 936 C CA . ARG A 1 113 ? 3.317 -3.720 -13.629 1.00 84.25 113 ARG A CA 1
ATOM 937 C C . ARG A 1 113 ? 1.854 -3.384 -13.352 1.00 84.25 113 ARG A C 1
ATOM 939 O O . ARG A 1 113 ? 1.563 -2.748 -12.340 1.00 84.25 113 ARG A O 1
ATOM 946 N N . ASN A 1 114 ? 0.939 -3.792 -14.227 1.00 82.62 114 ASN A N 1
ATOM 947 C CA . ASN A 1 114 ? -0.495 -3.581 -14.031 1.00 82.62 114 ASN A CA 1
ATOM 948 C C . ASN A 1 114 ? -1.022 -4.358 -12.819 1.00 82.62 114 ASN A C 1
ATOM 950 O O . ASN A 1 114 ? -1.780 -3.800 -12.027 1.00 82.62 114 ASN A O 1
ATOM 954 N N . ASP A 1 115 ? -0.568 -5.595 -12.626 1.00 84.62 115 ASP A N 1
ATOM 955 C CA . ASP A 1 115 ? -0.924 -6.405 -11.462 1.00 84.62 115 ASP A CA 1
ATOM 956 C C . ASP A 1 115 ? -0.428 -5.764 -10.167 1.00 84.62 115 ASP A C 1
ATOM 958 O O . ASP A 1 115 ? -1.194 -5.621 -9.215 1.00 84.62 115 ASP A O 1
ATOM 962 N N . ILE A 1 116 ? 0.833 -5.315 -10.145 1.00 81.56 116 ILE A N 1
ATOM 963 C CA . ILE A 1 116 ? 1.393 -4.567 -9.015 1.00 81.56 116 ILE A CA 1
ATOM 964 C C . ILE A 1 116 ? 0.505 -3.346 -8.728 1.00 81.56 116 ILE A C 1
ATOM 966 O O . ILE A 1 116 ? 0.050 -3.189 -7.598 1.00 81.56 116 ILE A O 1
ATOM 970 N N . LYS A 1 117 ? 0.163 -2.533 -9.739 1.00 77.50 117 LYS A N 1
ATOM 971 C CA . LYS A 1 117 ? -0.743 -1.373 -9.588 1.00 77.50 117 LYS A CA 1
ATOM 972 C C . LYS A 1 117 ? -2.114 -1.753 -9.019 1.00 77.50 117 LYS A C 1
ATOM 974 O O . LYS A 1 117 ? -2.619 -1.045 -8.147 1.00 77.50 117 LYS A O 1
ATOM 979 N N . SER A 1 118 ? -2.689 -2.867 -9.466 1.00 79.00 118 SER A N 1
ATOM 980 C CA . SER A 1 118 ? -3.977 -3.377 -8.985 1.00 79.00 118 SER A CA 1
ATOM 981 C C . SER A 1 118 ? -3.922 -3.789 -7.510 1.00 79.00 118 SER A C 1
ATOM 983 O O . SER A 1 118 ? -4.721 -3.308 -6.702 1.00 79.00 118 SER A O 1
ATOM 985 N N . ILE A 1 119 ? -2.928 -4.595 -7.117 1.00 76.94 119 ILE A N 1
ATOM 986 C CA . ILE A 1 119 ? -2.764 -5.042 -5.723 1.00 76.94 119 ILE A CA 1
ATOM 987 C C . ILE A 1 119 ? -2.547 -3.841 -4.800 1.00 76.94 119 ILE A C 1
ATOM 989 O O . ILE A 1 119 ? -3.097 -3.780 -3.702 1.00 76.94 119 ILE A O 1
ATOM 993 N N . ILE A 1 120 ? -1.793 -2.840 -5.253 1.00 73.06 120 ILE A N 1
ATOM 994 C CA . ILE A 1 120 ? -1.575 -1.615 -4.482 1.00 73.06 120 ILE A CA 1
ATOM 995 C C . ILE A 1 120 ? -2.878 -0.848 -4.266 1.00 73.06 120 ILE A C 1
ATOM 997 O O . ILE A 1 120 ? -3.123 -0.341 -3.168 1.00 73.06 120 ILE A O 1
ATOM 1001 N N . HIS A 1 121 ? -3.713 -0.742 -5.299 1.00 74.25 121 HIS A N 1
ATOM 1002 C CA . HIS A 1 121 ? -5.018 -0.111 -5.161 1.00 74.25 121 HIS A CA 1
ATOM 1003 C C . HIS A 1 121 ? -5.872 -0.836 -4.111 1.00 74.25 121 HIS A C 1
ATOM 1005 O O . HIS A 1 121 ? -6.473 -0.186 -3.258 1.00 74.25 121 HIS A O 1
ATOM 1011 N N . GLN A 1 122 ? -5.844 -2.170 -4.094 1.00 73.06 122 GLN A N 1
ATOM 1012 C CA . GLN A 1 122 ? -6.534 -2.966 -3.074 1.00 73.06 122 GLN A CA 1
ATOM 1013 C C . GLN A 1 122 ? -5.974 -2.719 -1.664 1.00 73.06 122 GLN A C 1
ATOM 1015 O O . GLN A 1 122 ? -6.747 -2.454 -0.746 1.00 73.06 122 GLN A O 1
ATOM 1020 N N . ILE A 1 123 ? -4.644 -2.691 -1.498 1.00 72.44 123 ILE A N 1
ATOM 1021 C CA . ILE A 1 123 ? -3.982 -2.357 -0.220 1.00 72.44 123 ILE A CA 1
ATOM 1022 C C . ILE A 1 123 ? -4.448 -0.995 0.310 1.00 72.44 123 ILE A C 1
ATOM 1024 O O . ILE A 1 123 ? -4.706 -0.840 1.505 1.00 72.44 123 ILE A O 1
ATOM 1028 N N . ARG A 1 124 ? -4.579 0.007 -0.571 1.00 70.44 124 ARG A N 1
ATOM 1029 C CA . ARG A 1 124 ? -5.094 1.331 -0.197 1.00 70.44 124 ARG A CA 1
ATOM 1030 C C . ARG A 1 124 ? -6.505 1.228 0.389 1.00 70.44 124 ARG A C 1
ATOM 1032 O O . ARG A 1 124 ? -6.763 1.850 1.418 1.00 70.44 124 ARG A O 1
ATOM 1039 N N . LEU A 1 125 ? -7.400 0.478 -0.253 1.00 69.75 125 LEU A N 1
ATOM 1040 C CA . LEU A 1 125 ? -8.783 0.309 0.205 1.00 69.75 125 LEU A CA 1
ATOM 1041 C C . LEU A 1 125 ? -8.848 -0.418 1.557 1.00 69.75 125 LEU A C 1
ATOM 1043 O O . LEU A 1 125 ? -9.504 0.068 2.479 1.00 69.75 125 LEU A O 1
ATOM 1047 N N . GLU A 1 126 ? -8.106 -1.516 1.712 1.00 66.62 126 GLU A N 1
ATOM 1048 C CA . GLU A 1 126 ? -8.057 -2.297 2.958 1.00 66.62 126 GLU A CA 1
ATOM 1049 C C . GLU A 1 126 ? -7.505 -1.479 4.129 1.00 66.62 126 GLU A C 1
ATOM 1051 O O . GLU A 1 126 ? -8.053 -1.495 5.228 1.00 66.62 126 GLU A O 1
ATOM 1056 N N . MET A 1 127 ? -6.460 -0.682 3.905 1.00 66.69 127 MET A N 1
ATOM 1057 C CA . MET A 1 127 ? -5.911 0.182 4.950 1.00 66.69 127 MET A CA 1
ATOM 1058 C C . MET A 1 127 ? -6.873 1.309 5.367 1.00 66.69 127 MET A C 1
ATOM 1060 O O . MET A 1 127 ? -6.869 1.694 6.538 1.00 66.69 127 MET A O 1
ATOM 1064 N N . ILE A 1 128 ? -7.712 1.824 4.456 1.00 68.06 128 ILE A N 1
ATOM 1065 C CA . ILE A 1 128 ? -8.802 2.752 4.811 1.00 68.06 128 ILE A CA 1
ATOM 1066 C C . ILE A 1 128 ? -9.819 2.040 5.709 1.00 68.06 128 ILE A C 1
ATOM 1068 O O . ILE A 1 128 ? -10.266 2.609 6.706 1.00 68.06 128 ILE A O 1
ATOM 1072 N N . GLN A 1 129 ? -10.168 0.794 5.387 1.00 67.31 129 GLN A N 1
ATOM 1073 C CA . GLN A 1 129 ? -11.096 -0.008 6.183 1.00 67.31 129 GLN A CA 1
ATOM 1074 C C . GLN A 1 129 ? -10.540 -0.317 7.580 1.00 67.31 129 GLN A C 1
ATOM 1076 O O . GLN A 1 129 ? -11.242 -0.106 8.567 1.00 67.31 129 GLN A O 1
ATOM 1081 N N . ILE A 1 130 ? -9.264 -0.708 7.683 1.00 67.88 130 ILE A N 1
ATOM 1082 C CA . ILE A 1 130 ? -8.575 -0.910 8.968 1.00 67.88 130 ILE A CA 1
ATOM 1083 C C . ILE A 1 130 ? -8.605 0.373 9.806 1.00 67.88 130 ILE A C 1
ATOM 1085 O O . ILE A 1 130 ? -8.835 0.306 11.011 1.00 67.88 130 ILE A O 1
ATOM 1089 N N . GLN A 1 131 ? -8.403 1.548 9.198 1.00 67.06 131 GLN A N 1
ATOM 1090 C CA . GLN A 1 131 ? -8.467 2.815 9.933 1.00 67.06 131 GLN A CA 1
ATOM 1091 C C . GLN A 1 131 ? -9.876 3.093 10.478 1.00 67.06 131 GLN A C 1
ATOM 1093 O O . GLN A 1 131 ? -10.000 3.480 11.635 1.00 67.06 131 GLN A O 1
ATOM 1098 N N . LYS A 1 132 ? -10.930 2.846 9.687 1.00 70.94 132 LYS A N 1
ATOM 1099 C CA . LYS A 1 132 ? -12.323 2.976 10.155 1.00 70.94 132 LYS A CA 1
ATOM 1100 C C . LYS A 1 132 ? -12.620 2.036 11.323 1.00 70.94 132 LYS A C 1
ATOM 1102 O O . LYS A 1 132 ? -13.248 2.445 12.292 1.00 70.94 132 LYS A O 1
ATOM 1107 N N . ILE A 1 133 ? -12.137 0.797 11.243 1.00 69.44 133 ILE A N 1
ATOM 1108 C CA . ILE A 1 133 ? -12.272 -0.189 12.318 1.00 69.44 133 ILE A CA 1
ATOM 1109 C C . ILE A 1 133 ? -11.526 0.265 13.580 1.00 69.44 133 ILE A C 1
ATOM 1111 O O . ILE A 1 133 ? -12.073 0.181 14.673 1.00 69.44 133 ILE A O 1
ATOM 1115 N N . GLN A 1 134 ? -10.311 0.804 13.451 1.00 70.12 134 GLN A N 1
ATOM 1116 C CA . GLN A 1 134 ? -9.559 1.345 14.592 1.00 70.12 134 GLN A CA 1
ATOM 1117 C C . GLN A 1 134 ? -10.282 2.513 15.269 1.00 70.12 134 GLN A C 1
ATOM 1119 O O . GLN A 1 134 ? -10.288 2.590 16.495 1.00 70.12 134 GLN A O 1
ATOM 1124 N N . ASP A 1 135 ? -10.900 3.395 14.484 1.00 74.62 135 ASP A N 1
ATOM 1125 C CA . ASP A 1 135 ? -11.695 4.501 15.016 1.00 74.62 135 ASP A CA 1
ATOM 1126 C C . ASP A 1 135 ? -12.939 3.978 15.762 1.00 74.62 135 ASP A C 1
ATOM 1128 O O . ASP A 1 135 ? -13.251 4.461 16.849 1.00 74.62 135 ASP A O 1
ATOM 1132 N N . ALA A 1 136 ? -13.603 2.945 15.227 1.00 71.56 136 ALA A N 1
ATOM 1133 C CA . ALA A 1 136 ? -14.741 2.294 15.877 1.00 71.56 136 ALA A CA 1
ATOM 1134 C C . ALA A 1 136 ? -14.346 1.597 17.191 1.00 71.56 136 ALA A C 1
ATOM 1136 O O . ALA A 1 136 ? -15.038 1.759 18.192 1.00 71.56 136 ALA A O 1
ATOM 1137 N N . ILE A 1 137 ? -13.211 0.886 17.221 1.00 71.62 137 ILE A N 1
ATOM 1138 C CA . ILE A 1 137 ? -12.670 0.284 18.452 1.00 71.62 137 ILE A CA 1
ATOM 1139 C C . ILE A 1 137 ? -12.390 1.372 19.492 1.00 71.62 137 ILE A C 1
ATOM 1141 O O . ILE A 1 137 ? -12.785 1.223 20.641 1.00 71.62 137 ILE A O 1
ATOM 1145 N N . ALA A 1 138 ? -11.770 2.490 19.100 1.00 75.62 138 ALA A N 1
ATOM 1146 C CA . ALA A 1 138 ? -11.474 3.581 20.029 1.00 75.62 138 ALA A CA 1
ATOM 1147 C C . ALA A 1 138 ? -12.745 4.204 20.634 1.00 75.62 138 ALA A C 1
ATOM 1149 O O . ALA A 1 138 ? -12.757 4.549 21.815 1.00 75.62 138 ALA A O 1
ATOM 1150 N N . GLN A 1 139 ? -13.815 4.336 19.845 1.00 77.06 139 GLN A N 1
ATOM 1151 C CA . GLN A 1 139 ? -15.116 4.794 20.340 1.00 77.06 139 GLN A CA 1
ATOM 1152 C C . GLN A 1 139 ? -15.746 3.777 21.296 1.00 77.06 139 GLN A C 1
ATOM 1154 O O . GLN A 1 139 ? -16.159 4.157 22.390 1.00 77.06 139 GLN A O 1
ATOM 1159 N N . LEU A 1 140 ? -15.762 2.494 20.922 1.00 73.69 140 LEU A N 1
ATOM 1160 C CA . LEU A 1 140 ? -16.285 1.423 21.770 1.00 73.69 140 LEU A CA 1
ATOM 1161 C C . LEU A 1 140 ? -15.512 1.310 23.091 1.00 73.69 140 LEU A C 1
ATOM 1163 O O . LEU A 1 140 ? -16.136 1.152 24.133 1.00 73.69 140 LEU A O 1
ATOM 1167 N N . ASP A 1 141 ? -14.187 1.474 23.080 1.00 74.12 141 ASP A N 1
ATOM 1168 C CA . ASP A 1 141 ? -13.349 1.493 24.287 1.00 74.12 141 ASP A CA 1
ATOM 1169 C C . ASP A 1 141 ? -13.697 2.657 25.226 1.00 74.12 141 ASP A C 1
ATOM 1171 O O . ASP A 1 141 ? -13.656 2.511 26.451 1.00 74.12 141 ASP A O 1
ATOM 1175 N N . LEU A 1 142 ? -14.013 3.836 24.677 1.00 82.31 142 LEU A N 1
ATOM 1176 C CA . LEU A 1 142 ? -14.449 4.984 25.477 1.00 82.31 142 LEU A CA 1
ATOM 1177 C C . LEU A 1 142 ? -15.809 4.713 26.122 1.00 82.31 142 LEU A C 1
ATOM 1179 O O . LEU A 1 142 ? -15.956 4.937 27.325 1.00 82.31 142 LEU A O 1
ATOM 1183 N N . THR A 1 143 ? -16.761 4.189 25.346 1.00 76.56 143 THR A N 1
ATOM 1184 C CA . THR A 1 143 ? -18.084 3.799 25.847 1.00 76.56 143 THR A CA 1
ATOM 1185 C C . THR A 1 143 ? -17.968 2.706 26.907 1.00 76.56 143 THR A C 1
ATOM 1187 O O . THR A 1 143 ? -18.533 2.858 27.982 1.00 76.56 143 THR A O 1
ATOM 1190 N N . PHE A 1 144 ? -17.155 1.674 26.676 1.00 77.12 144 PHE A N 1
ATOM 1191 C CA . PHE A 1 144 ? -16.915 0.586 27.628 1.00 77.12 144 PHE A CA 1
ATOM 1192 C C . PHE A 1 144 ? -16.303 1.079 28.950 1.00 77.12 144 PHE A C 1
ATOM 1194 O O . PHE A 1 144 ? -16.680 0.643 30.039 1.00 77.12 144 PHE A O 1
ATOM 1201 N N . LYS A 1 145 ? -15.364 2.035 28.891 1.00 81.62 145 LYS A N 1
ATOM 1202 C CA . LYS A 1 145 ? -14.796 2.662 30.098 1.00 81.62 145 LYS A CA 1
ATOM 1203 C C . LYS A 1 145 ? -15.823 3.490 30.865 1.00 81.62 145 LYS A C 1
ATOM 1205 O O . LYS A 1 145 ? -15.728 3.555 32.087 1.00 81.62 145 LYS A O 1
ATOM 1210 N N . GLN A 1 146 ? -16.754 4.146 30.174 1.00 81.19 146 GLN A N 1
ATOM 1211 C CA . GLN A 1 146 ? -17.847 4.882 30.811 1.00 81.19 146 GLN A CA 1
ATOM 1212 C C . GLN A 1 146 ? -18.837 3.915 31.466 1.00 81.19 146 GLN A C 1
ATOM 1214 O O . GLN A 1 146 ? -19.038 4.011 32.673 1.00 81.19 146 GLN A O 1
ATOM 1219 N N . THR A 1 147 ? -19.324 2.909 30.734 1.00 75.75 147 THR A N 1
ATOM 1220 C CA . THR A 1 147 ? -20.265 1.915 31.272 1.00 75.75 147 THR A CA 1
ATOM 1221 C C . THR A 1 147 ? -19.687 1.163 32.467 1.00 75.75 147 THR A C 1
ATOM 1223 O O . THR A 1 147 ? -20.401 0.933 33.433 1.00 75.75 147 THR A O 1
ATOM 1226 N N . ASN A 1 148 ? -18.390 0.837 32.480 1.00 77.06 148 ASN A N 1
ATOM 1227 C CA . ASN A 1 148 ? -17.770 0.198 33.648 1.00 77.06 148 ASN A CA 1
ATOM 1228 C C . ASN A 1 148 ? -17.679 1.105 34.883 1.00 77.06 148 ASN A C 1
ATOM 1230 O O . ASN A 1 148 ? -17.779 0.610 36.005 1.00 77.06 148 ASN A O 1
ATOM 1234 N N . ARG A 1 149 ? -17.499 2.422 34.712 1.00 78.88 149 ARG A N 1
ATOM 1235 C CA . ARG A 1 149 ? -17.571 3.365 35.844 1.00 78.88 149 ARG A CA 1
ATOM 1236 C C . ARG A 1 149 ? -18.992 3.451 36.390 1.00 78.88 149 ARG A C 1
ATOM 1238 O O . ARG A 1 149 ? -19.174 3.493 37.605 1.00 78.88 149 ARG A O 1
ATOM 1245 N N . ASP A 1 150 ? -19.979 3.432 35.504 1.00 74.75 150 ASP A N 1
ATOM 1246 C CA . ASP A 1 150 ? -21.390 3.465 35.876 1.00 74.75 150 ASP A CA 1
ATOM 1247 C C . ASP A 1 150 ? -21.791 2.169 36.611 1.00 74.75 150 ASP A C 1
ATOM 1249 O O . ASP A 1 150 ? -22.404 2.236 37.675 1.00 74.75 150 ASP A O 1
ATOM 1253 N N . VAL A 1 151 ? -21.333 0.995 36.148 1.00 72.06 151 VAL A N 1
ATOM 1254 C CA . VAL A 1 151 ? -21.501 -0.295 36.855 1.00 72.06 151 VAL A CA 1
ATOM 1255 C C . VAL A 1 151 ? -20.931 -0.234 38.276 1.00 72.06 151 VAL A C 1
ATOM 1257 O O . VAL A 1 151 ? -21.608 -0.644 39.217 1.00 72.06 151 VAL A O 1
ATOM 1260 N N . ALA A 1 152 ? -19.723 0.312 38.452 1.00 73.56 152 ALA A N 1
ATOM 1261 C CA . ALA A 1 152 ? -19.113 0.468 39.775 1.00 73.56 152 ALA A CA 1
ATOM 1262 C C . ALA A 1 152 ? -19.903 1.433 40.682 1.00 73.56 152 ALA A C 1
ATOM 1264 O O . ALA A 1 152 ? -19.945 1.253 41.894 1.00 73.56 152 ALA A O 1
ATOM 1265 N N . THR A 1 153 ? -20.564 2.436 40.099 1.00 74.12 153 THR A N 1
ATOM 1266 C CA . THR A 1 153 ? -21.359 3.432 40.838 1.00 74.12 153 THR A CA 1
ATOM 1267 C C . THR A 1 153 ? -22.674 2.849 41.364 1.00 74.12 153 THR A C 1
ATOM 1269 O O . THR A 1 153 ? -23.146 3.252 42.424 1.00 74.12 153 THR A O 1
ATOM 1272 N N . TYR A 1 154 ? -23.264 1.886 40.652 1.00 69.31 154 TYR A N 1
ATOM 1273 C CA . TYR A 1 154 ? -24.520 1.233 41.046 1.00 69.31 154 TYR A CA 1
ATOM 1274 C C . TYR A 1 154 ? -24.319 -0.087 41.808 1.00 69.31 154 TYR A C 1
ATOM 1276 O O . TYR A 1 154 ? -25.286 -0.795 42.085 1.00 69.31 154 TYR A O 1
ATOM 1284 N N . GLN A 1 155 ? -23.076 -0.426 42.160 1.00 66.88 155 GLN A N 1
ATOM 1285 C CA . GLN A 1 155 ? -22.744 -1.687 42.821 1.00 66.88 155 GLN A CA 1
ATOM 1286 C C . GLN A 1 155 ? -23.353 -1.786 44.237 1.00 66.88 155 GLN A C 1
ATOM 1288 O O . GLN A 1 155 ? -23.830 -2.857 44.610 1.00 66.88 155 GLN A O 1
ATOM 1293 N N . ASP A 1 156 ? -23.465 -0.668 44.965 1.00 62.12 156 ASP A N 1
ATOM 1294 C CA . ASP A 1 156 ? -24.014 -0.582 46.334 1.00 62.12 156 ASP A CA 1
ATOM 1295 C C . ASP A 1 156 ? -25.552 -0.412 46.370 1.00 62.12 156 ASP A C 1
ATOM 1297 O O . ASP A 1 156 ? -26.104 0.467 47.034 1.00 62.12 156 ASP A O 1
ATOM 1301 N N . HIS A 1 157 ? -26.285 -1.245 45.631 1.00 58.78 157 HIS A N 1
ATOM 1302 C CA . HIS A 1 157 ? -27.751 -1.169 45.510 1.00 58.78 157 HIS A CA 1
ATOM 1303 C C . HIS A 1 157 ? -28.528 -1.728 46.724 1.00 58.78 157 HIS A C 1
ATOM 1305 O O . HIS A 1 157 ? -29.763 -1.704 46.736 1.00 58.78 157 HIS A O 1
ATOM 1311 N N . THR A 1 158 ? -27.828 -2.216 47.751 1.00 51.22 158 THR A N 1
ATOM 1312 C CA . THR A 1 158 ? -28.401 -2.752 48.996 1.00 51.22 158 THR A CA 1
ATOM 1313 C C . THR A 1 158 ? -28.120 -1.829 50.178 1.00 51.22 158 THR A C 1
ATOM 1315 O O . THR A 1 158 ? -26.961 -1.590 50.516 1.00 51.22 158 THR A O 1
ATOM 1318 N N . ARG A 1 159 ? -29.176 -1.344 50.848 1.00 53.53 159 ARG A N 1
ATOM 1319 C CA . ARG A 1 159 ? -29.068 -0.644 52.140 1.00 53.53 159 ARG A CA 1
ATOM 1320 C C . ARG A 1 159 ? -29.568 -1.539 53.271 1.00 53.53 159 ARG A C 1
ATOM 1322 O O . ARG A 1 159 ? -30.603 -2.188 53.147 1.00 53.53 159 ARG A O 1
ATOM 1329 N N . HIS A 1 160 ? -28.837 -1.543 54.383 1.00 49.78 160 HIS A N 1
ATOM 1330 C CA . HIS A 1 160 ? -29.235 -2.238 55.605 1.00 49.78 160 HIS A CA 1
ATOM 1331 C C . HIS A 1 160 ? -29.946 -1.258 56.542 1.00 49.78 160 HIS A C 1
ATOM 1333 O O . HIS A 1 160 ? -29.351 -0.259 56.949 1.00 49.78 160 HIS A O 1
ATOM 1339 N N . HIS A 1 161 ? -31.187 -1.559 56.928 1.00 49.94 161 HIS A N 1
ATOM 1340 C CA . HIS A 1 161 ? -31.867 -0.867 58.023 1.00 49.94 161 HIS A CA 1
ATOM 1341 C C . HIS A 1 161 ? -32.175 -1.872 59.141 1.00 49.94 161 HIS A C 1
ATOM 1343 O O . HIS A 1 161 ? -32.779 -2.919 58.909 1.00 49.94 161 HIS A O 1
ATOM 1349 N N . ILE A 1 162 ? -31.707 -1.575 60.358 1.00 50.22 162 ILE A N 1
ATOM 1350 C CA . ILE A 1 162 ? -32.017 -2.354 61.563 1.00 50.22 162 ILE A CA 1
ATOM 1351 C C . ILE A 1 162 ? -33.313 -1.788 62.138 1.00 50.22 162 ILE A C 1
ATOM 1353 O O . ILE A 1 162 ? -33.370 -0.601 62.458 1.00 50.22 162 ILE A O 1
ATOM 1357 N N . VAL A 1 163 ? -34.341 -2.623 62.261 1.00 52.31 163 VAL A N 1
ATOM 1358 C CA . VAL A 1 163 ? -35.618 -2.245 62.874 1.00 52.31 163 VAL A CA 1
ATOM 1359 C C . VAL A 1 163 ? -35.749 -2.955 64.219 1.00 52.31 163 VAL A C 1
ATOM 1361 O O . VAL A 1 163 ? -35.553 -4.168 64.320 1.00 52.31 163 VAL A O 1
ATOM 1364 N N . GLU A 1 164 ? -36.063 -2.196 65.270 1.00 47.47 164 GLU A N 1
ATOM 1365 C CA . GLU A 1 164 ? -36.363 -2.743 66.594 1.00 47.47 164 GLU A CA 1
ATOM 1366 C C . GLU A 1 164 ? -37.785 -3.312 66.612 1.00 47.47 164 GLU A C 1
ATOM 1368 O O . GLU A 1 164 ? -38.772 -2.600 66.418 1.00 47.47 164 GLU A O 1
ATOM 1373 N N . LYS A 1 165 ? -37.899 -4.615 66.864 1.00 48.56 165 LYS A N 1
ATOM 1374 C CA . LYS A 1 165 ? -39.172 -5.323 66.976 1.00 48.56 165 LYS A CA 1
ATOM 1375 C C . LYS A 1 165 ? -39.421 -5.692 68.431 1.00 48.56 165 LYS A C 1
ATOM 1377 O O . LYS A 1 165 ? -38.730 -6.537 69.006 1.00 48.56 165 LYS A O 1
ATOM 1382 N N . ILE A 1 166 ? -40.430 -5.047 69.009 1.00 55.75 166 ILE A N 1
ATOM 1383 C CA . ILE A 1 166 ? -40.899 -5.249 70.381 1.00 55.75 166 ILE A CA 1
ATOM 1384 C C . ILE A 1 166 ? -41.958 -6.358 70.363 1.00 55.75 166 ILE A C 1
ATOM 1386 O O . ILE A 1 166 ? -43.030 -6.175 69.787 1.00 55.75 166 ILE A O 1
ATOM 1390 N N . GLN A 1 167 ? -41.675 -7.508 70.978 1.00 63.28 167 GLN A N 1
ATOM 1391 C CA . GLN A 1 167 ? -42.626 -8.623 71.084 1.00 63.28 167 GLN A CA 1
ATOM 1392 C C . GLN A 1 167 ? -42.995 -8.891 72.545 1.00 63.28 167 GLN A C 1
ATOM 1394 O O . GLN A 1 167 ? -42.148 -8.812 73.435 1.00 63.28 167 GLN A O 1
ATOM 1399 N N . GLN A 1 168 ? -44.267 -9.215 72.794 1.00 64.50 168 GLN A N 1
ATOM 1400 C CA . GLN A 1 168 ? -44.727 -9.694 74.097 1.00 64.50 168 GLN A CA 1
ATOM 1401 C C . GLN A 1 168 ? -44.563 -11.218 74.156 1.00 64.50 168 GLN A C 1
ATOM 1403 O O . GLN A 1 168 ? -45.170 -11.921 73.351 1.00 64.50 168 GLN A O 1
ATOM 1408 N N . ILE A 1 169 ? -43.779 -11.717 75.107 1.00 76.56 169 ILE A N 1
ATOM 1409 C CA . ILE A 1 169 ? -43.559 -13.151 75.346 1.00 76.56 169 ILE A CA 1
ATOM 1410 C C . ILE A 1 169 ? -44.178 -13.575 76.677 1.00 76.56 169 ILE A C 1
ATOM 1412 O O . ILE A 1 169 ? -44.336 -12.743 77.574 1.00 76.56 169 ILE A O 1
ATOM 1416 N N . ASP A 1 170 ? -44.512 -14.856 76.813 1.00 80.12 170 ASP A N 1
ATOM 1417 C CA . ASP A 1 170 ? -45.072 -15.398 78.051 1.00 80.12 170 ASP A CA 1
ATOM 1418 C C . ASP A 1 170 ? -44.055 -15.332 79.202 1.00 80.12 170 ASP A C 1
ATOM 1420 O O . ASP A 1 170 ? -42.856 -15.556 79.026 1.00 80.12 170 ASP A O 1
ATOM 1424 N N . ALA A 1 171 ? -44.539 -15.014 80.400 1.00 77.38 171 ALA A N 1
ATOM 1425 C CA . ALA A 1 171 ? -43.744 -14.891 81.615 1.00 77.38 171 ALA A CA 1
ATOM 1426 C C . ALA A 1 171 ? -44.339 -15.762 82.736 1.00 77.38 171 ALA A C 1
ATOM 1428 O O . ALA A 1 171 ? -45.555 -15.930 82.807 1.00 77.38 171 ALA A O 1
ATOM 1429 N N . PRO A 1 172 ? -43.525 -16.300 83.662 1.00 80.75 172 PRO A N 1
ATOM 1430 C CA . PRO A 1 172 ? -44.033 -17.094 84.787 1.00 80.75 172 PRO A CA 1
ATOM 1431 C C . PRO A 1 172 ? -44.835 -16.258 85.803 1.00 80.75 172 PRO A C 1
ATOM 1433 O O . PRO A 1 172 ? -45.545 -16.809 86.644 1.00 80.75 172 PRO A O 1
ATOM 1436 N N . HIS A 1 173 ? -44.742 -14.930 85.720 1.00 80.69 173 HIS A N 1
ATOM 1437 C CA . HIS A 1 173 ? -45.404 -13.954 86.578 1.00 80.69 173 HIS A CA 1
ATOM 1438 C C . HIS A 1 173 ? -46.374 -13.079 85.784 1.00 80.69 173 HIS A C 1
ATOM 1440 O O . HIS A 1 173 ? -46.208 -12.882 84.581 1.00 80.69 173 HIS A O 1
ATOM 1446 N N . HIS A 1 174 ? -47.375 -12.520 86.463 1.00 81.81 174 HIS A N 1
ATOM 1447 C CA . HIS A 1 174 ? -48.302 -11.586 85.838 1.00 81.81 174 HIS A CA 1
ATOM 1448 C C . HIS A 1 174 ? -47.761 -10.151 85.904 1.00 81.81 174 HIS A C 1
ATOM 1450 O O . HIS A 1 174 ? -47.181 -9.708 86.897 1.00 81.81 174 HIS A O 1
ATOM 1456 N N . SER A 1 175 ? -47.958 -9.417 84.821 1.00 86.56 175 SER A N 1
ATOM 1457 C CA . SER A 1 175 ? -47.578 -8.017 84.668 1.00 86.56 175 SER A CA 1
ATOM 1458 C C . SER A 1 175 ? -48.827 -7.185 84.412 1.00 86.56 175 SER A C 1
ATOM 1460 O O . SER A 1 175 ? -49.816 -7.688 83.880 1.00 86.56 175 SER A O 1
ATOM 1462 N N . THR A 1 176 ? -48.797 -5.907 84.773 1.00 84.75 176 THR A N 1
ATOM 1463 C CA . THR A 1 176 ? -49.875 -4.965 84.456 1.00 84.75 176 THR A CA 1
ATOM 1464 C C . THR A 1 176 ? -49.639 -4.389 83.065 1.00 84.75 176 THR A C 1
ATOM 1466 O O . THR A 1 176 ? -48.667 -3.657 82.850 1.00 84.75 176 THR A O 1
ATOM 1469 N N . LEU A 1 177 ? -50.517 -4.720 82.121 1.00 82.81 177 LEU A N 1
ATOM 1470 C CA . LEU A 1 177 ? -50.471 -4.248 80.737 1.00 82.81 177 LEU A CA 1
ATOM 1471 C C . LEU A 1 177 ? -51.550 -3.191 80.508 1.00 82.81 177 LEU A C 1
ATOM 1473 O O . LEU A 1 177 ? -52.613 -3.241 81.122 1.00 82.81 177 LEU A O 1
ATOM 1477 N N . CYS A 1 178 ? -51.280 -2.243 79.612 1.00 82.19 178 CYS A N 1
ATOM 1478 C CA . CYS A 1 178 ? -52.276 -1.283 79.143 1.00 82.19 178 CYS A CA 1
ATOM 1479 C C . CYS A 1 178 ? -52.886 -1.759 77.822 1.00 82.19 178 CYS A C 1
ATOM 1481 O O . CYS A 1 178 ? -52.150 -1.994 76.863 1.00 82.19 178 CYS A O 1
ATOM 1483 N N . VAL A 1 179 ? -54.217 -1.834 77.745 1.00 79.69 179 VAL A N 1
ATOM 1484 C CA . VAL A 1 179 ? -54.938 -2.184 76.507 1.00 79.69 179 VAL A CA 1
ATOM 1485 C C . VAL A 1 179 ? -54.697 -1.132 75.420 1.00 79.69 179 VAL A C 1
ATOM 1487 O O . VAL A 1 179 ? -54.440 -1.479 74.274 1.00 79.69 179 VAL A O 1
ATOM 1490 N N . ASN A 1 180 ? -54.700 0.153 75.786 1.00 78.75 180 ASN A N 1
ATOM 1491 C CA . ASN A 1 180 ? -54.620 1.252 74.815 1.00 78.75 180 ASN A CA 1
ATOM 1492 C C . ASN A 1 180 ? -53.204 1.495 74.280 1.00 78.75 180 ASN A C 1
ATOM 1494 O O . ASN A 1 180 ? -53.046 1.985 73.168 1.00 78.75 180 ASN A O 1
ATOM 1498 N N . CYS A 1 181 ? -52.174 1.191 75.072 1.00 74.69 181 CYS A N 1
ATOM 1499 C CA . CYS A 1 181 ? -50.776 1.432 74.697 1.00 74.69 181 CYS A CA 1
ATOM 1500 C C . CYS A 1 181 ? -50.030 0.145 74.306 1.00 74.69 181 CYS A C 1
ATOM 1502 O O . CYS A 1 181 ? -48.866 0.219 73.931 1.00 74.69 181 CYS A O 1
ATOM 1504 N N . ASN A 1 182 ? -50.671 -1.023 74.436 1.00 69.38 182 ASN A N 1
ATOM 1505 C CA . ASN A 1 182 ? -50.116 -2.353 74.164 1.00 69.38 182 ASN A CA 1
ATOM 1506 C C . ASN A 1 182 ? -48.696 -2.589 74.733 1.00 69.38 182 ASN A C 1
ATOM 1508 O O . ASN A 1 182 ? -47.867 -3.285 74.145 1.00 69.38 182 ASN A O 1
ATOM 1512 N N . GLN A 1 183 ? -48.419 -2.000 75.897 1.00 77.25 183 GLN A N 1
ATOM 1513 C CA . GLN A 1 183 ? -47.135 -2.062 76.594 1.00 77.25 183 GLN A CA 1
ATOM 1514 C C . GLN A 1 183 ? -47.305 -2.633 78.003 1.00 77.25 183 GLN A C 1
ATOM 1516 O O . GLN A 1 183 ? -48.377 -2.541 78.611 1.00 77.25 183 GLN A O 1
ATOM 1521 N N . VAL A 1 184 ? -46.214 -3.169 78.548 1.00 83.88 184 VAL A N 1
ATOM 1522 C CA . VAL A 1 184 ? -46.118 -3.568 79.955 1.00 83.88 184 VAL A CA 1
ATOM 1523 C C . VAL A 1 184 ? -45.836 -2.320 80.794 1.00 83.88 184 VAL A C 1
ATOM 1525 O O . VAL A 1 184 ? -44.785 -1.697 80.664 1.00 83.88 184 VAL A O 1
ATOM 1528 N N . CYS A 1 185 ? -46.787 -1.936 81.644 1.00 83.19 185 CYS A N 1
ATOM 1529 C CA . CYS A 1 185 ? -46.688 -0.758 82.506 1.00 83.19 185 CYS A CA 1
ATOM 1530 C C . CYS A 1 185 ? -46.032 -1.071 83.854 1.00 83.19 185 CYS A C 1
ATOM 1532 O O . CYS A 1 185 ? -45.371 -0.214 84.425 1.00 83.19 185 CYS A O 1
ATOM 1534 N N . HIS A 1 186 ? -46.208 -2.286 84.373 1.00 84.69 186 HIS A N 1
ATOM 1535 C CA . HIS A 1 186 ? -45.561 -2.741 85.602 1.00 84.69 186 HIS A CA 1
ATOM 1536 C C . HIS A 1 186 ? -45.254 -4.231 85.483 1.00 84.69 186 HIS A C 1
ATOM 1538 O O . HIS A 1 186 ? -46.167 -5.050 85.380 1.00 84.69 186 HIS A O 1
ATOM 1544 N N . ASN A 1 187 ? -43.969 -4.575 85.448 1.00 82.81 187 ASN A N 1
ATOM 1545 C CA . ASN A 1 187 ? -43.521 -5.960 85.351 1.00 82.81 187 ASN A CA 1
ATOM 1546 C C . ASN A 1 187 ? -43.585 -6.636 86.729 1.00 82.81 187 ASN A C 1
ATOM 1548 O O . ASN A 1 187 ? -43.165 -6.029 87.712 1.00 82.81 187 ASN A O 1
ATOM 1552 N N . ASN A 1 188 ? -44.053 -7.887 86.786 1.00 83.81 188 ASN A N 1
ATOM 1553 C CA . ASN A 1 188 ? -44.162 -8.679 88.021 1.00 83.81 188 ASN A CA 1
ATOM 1554 C C . ASN A 1 188 ? -44.969 -7.970 89.127 1.00 83.81 188 ASN A C 1
ATOM 1556 O O . ASN A 1 188 ? -44.460 -7.643 90.204 1.00 83.81 188 ASN A O 1
ATOM 1560 N N . CYS A 1 189 ? -46.243 -7.702 88.834 1.00 83.00 189 CYS A N 1
ATOM 1561 C CA . CYS A 1 189 ? -47.144 -7.088 89.799 1.00 83.00 189 CYS A CA 1
ATOM 1562 C C . CYS A 1 189 ? -47.388 -8.052 90.973 1.00 83.00 189 CYS A C 1
ATOM 1564 O O . CYS A 1 189 ? -47.523 -9.255 90.785 1.00 83.00 189 CYS A O 1
ATOM 1566 N N . ARG A 1 190 ? -47.428 -7.525 92.202 1.00 82.75 190 ARG A N 1
ATOM 1567 C CA . ARG A 1 190 ? -47.656 -8.326 93.423 1.00 82.75 190 ARG A CA 1
ATOM 1568 C C . ARG A 1 190 ? -49.108 -8.310 93.902 1.00 82.75 190 ARG A C 1
ATOM 1570 O O . ARG A 1 190 ? -49.401 -8.817 94.979 1.00 82.75 190 ARG A O 1
ATOM 1577 N N . LEU A 1 191 ?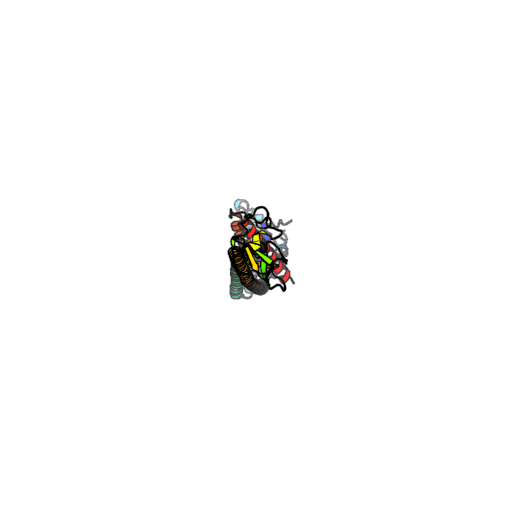 -49.992 -7.669 93.144 1.00 84.06 191 LEU A N 1
ATOM 1578 C CA . LEU A 1 191 ? -51.421 -7.659 93.429 1.00 84.06 191 LEU A CA 1
ATOM 1579 C C . LEU A 1 191 ? -52.037 -9.017 93.073 1.00 84.06 191 LEU A C 1
ATOM 1581 O O . LEU A 1 191 ? -51.429 -9.821 92.375 1.00 84.06 191 LEU A O 1
ATOM 1585 N N . ASN A 1 192 ? -53.260 -9.277 93.532 1.00 79.69 192 ASN A N 1
ATOM 1586 C CA . ASN A 1 192 ? -53.971 -10.478 93.099 1.00 79.69 192 ASN A CA 1
ATOM 1587 C C . ASN A 1 192 ? -54.270 -10.396 91.590 1.00 79.69 192 ASN A C 1
ATOM 1589 O O . ASN A 1 192 ? -54.674 -9.347 91.076 1.00 79.69 192 ASN A O 1
ATOM 1593 N N . GLU A 1 193 ? -54.042 -11.503 90.877 1.00 78.12 193 GLU A N 1
ATOM 1594 C CA . GLU A 1 193 ? -54.213 -11.583 89.424 1.00 78.12 193 GLU A CA 1
ATOM 1595 C C . GLU A 1 193 ? -55.676 -11.302 89.042 1.00 78.12 193 GLU A C 1
ATOM 1597 O O . GLU A 1 193 ? -56.607 -11.843 89.638 1.00 78.12 193 GLU A O 1
ATOM 1602 N N . THR A 1 194 ? -55.881 -10.430 88.054 1.00 75.00 194 THR A N 1
ATOM 1603 C CA . THR A 1 194 ? -57.201 -10.120 87.500 1.00 75.00 194 THR A CA 1
ATOM 1604 C C . THR A 1 194 ? -57.071 -9.918 86.001 1.00 75.00 194 THR A C 1
ATOM 1606 O O . THR A 1 194 ? -56.329 -9.054 85.531 1.00 75.00 194 THR A O 1
ATOM 1609 N N . ASN A 1 195 ? -57.823 -10.707 85.245 1.00 66.75 195 ASN A N 1
ATOM 1610 C CA . ASN A 1 195 ? -57.847 -10.622 83.785 1.00 66.75 195 ASN A CA 1
ATOM 1611 C C . ASN A 1 195 ? -58.960 -9.677 83.300 1.00 66.75 195 ASN A C 1
ATOM 1613 O O . ASN A 1 195 ? -59.189 -9.547 82.101 1.00 66.75 195 ASN A O 1
ATOM 1617 N N . ILE A 1 196 ? -59.670 -9.040 84.239 1.00 70.31 196 ILE A N 1
ATOM 1618 C CA . ILE A 1 196 ? -60.780 -8.132 83.976 1.00 70.31 196 ILE A CA 1
ATOM 1619 C C . ILE A 1 196 ? -60.231 -6.707 83.902 1.00 70.31 196 ILE A C 1
ATOM 1621 O O . ILE A 1 196 ? -59.654 -6.191 84.863 1.00 70.31 196 ILE A O 1
ATOM 1625 N N . VAL A 1 197 ? -60.431 -6.088 82.742 1.00 63.44 197 VAL A N 1
ATOM 1626 C CA . VAL A 1 197 ? -60.240 -4.652 82.520 1.00 63.44 197 VAL A CA 1
ATOM 1627 C C . VAL A 1 197 ? -61.243 -3.901 83.408 1.00 63.44 197 VAL A C 1
ATOM 1629 O O . VAL A 1 197 ? -62.384 -4.337 83.509 1.00 63.44 197 VAL A O 1
ATOM 1632 N N . ASP A 1 198 ? -60.830 -2.811 84.063 1.00 68.56 198 ASP A N 1
ATOM 1633 C CA . ASP A 1 198 ? -61.626 -2.055 85.062 1.00 68.56 198 ASP A CA 1
ATOM 1634 C C . ASP A 1 198 ? -61.721 -2.661 86.477 1.00 68.56 198 ASP A C 1
ATOM 1636 O O . ASP A 1 198 ? -62.494 -2.227 87.331 1.00 68.56 198 ASP A O 1
ATOM 1640 N N . ALA A 1 199 ? -60.878 -3.642 86.800 1.00 76.56 199 ALA A N 1
ATOM 1641 C CA . ALA A 1 199 ? -60.797 -4.135 88.169 1.00 76.56 199 ALA A CA 1
ATOM 1642 C C . ALA A 1 199 ? -60.216 -3.064 89.116 1.00 76.56 199 ALA A C 1
ATOM 1644 O O . ALA A 1 199 ? -59.073 -2.626 88.962 1.00 76.56 199 ALA A O 1
ATOM 1645 N N . GLN A 1 200 ? -60.966 -2.697 90.161 1.00 78.62 200 GLN A N 1
ATOM 1646 C CA . GLN A 1 200 ? -60.568 -1.663 91.127 1.00 78.62 200 GLN A CA 1
ATOM 1647 C C . GLN A 1 200 ? -59.225 -1.952 91.818 1.00 78.62 200 GLN A C 1
ATOM 1649 O O . GLN A 1 200 ? -58.509 -1.020 92.185 1.00 78.62 200 GLN A O 1
ATOM 1654 N N . ILE A 1 201 ? -58.826 -3.226 91.926 1.00 80.56 201 ILE A N 1
ATOM 1655 C CA . ILE A 1 201 ? -57.513 -3.631 92.453 1.00 80.56 201 ILE A CA 1
ATOM 1656 C C . ILE A 1 201 ? -56.346 -3.027 91.658 1.00 80.56 201 ILE A C 1
ATOM 1658 O O . ILE A 1 201 ? -55.313 -2.700 92.234 1.00 80.56 201 ILE A O 1
ATOM 1662 N N . LEU A 1 202 ? -56.518 -2.785 90.354 1.00 82.31 202 LEU A N 1
ATOM 1663 C CA . LEU A 1 202 ? -55.478 -2.216 89.496 1.00 82.31 202 LEU A CA 1
ATOM 1664 C C . LEU A 1 202 ? -55.150 -0.766 89.861 1.00 82.31 202 LEU A C 1
ATOM 1666 O O . LEU A 1 202 ? -54.029 -0.331 89.613 1.00 82.31 202 LEU A O 1
ATOM 1670 N N . SER A 1 203 ? -56.072 -0.037 90.505 1.00 81.25 203 SER A N 1
ATOM 1671 C CA . SER A 1 203 ? -55.814 1.315 91.029 1.00 81.25 203 SER A CA 1
ATOM 1672 C C . SER A 1 203 ? -54.738 1.343 92.122 1.00 81.25 203 SER A C 1
ATOM 1674 O O . SER A 1 203 ? -54.129 2.385 92.345 1.00 81.25 203 SER A O 1
ATOM 1676 N N . GLN A 1 204 ? -54.474 0.196 92.760 1.00 83.06 204 GLN A N 1
ATOM 1677 C CA . GLN A 1 204 ? -53.473 0.025 93.816 1.00 83.06 204 GLN A CA 1
ATOM 1678 C C . GLN A 1 204 ? -52.099 -0.393 93.272 1.00 83.06 204 GLN A C 1
ATOM 1680 O O . GLN A 1 204 ? -51.168 -0.638 94.038 1.00 83.06 204 GLN A O 1
ATOM 1685 N N . CYS A 1 205 ? -51.956 -0.525 91.951 1.00 84.31 205 CYS A N 1
ATOM 1686 C CA . CYS A 1 205 ? -50.690 -0.905 91.340 1.00 84.31 205 CYS A CA 1
ATOM 1687 C C . CYS A 1 205 ? -49.642 0.198 91.558 1.00 84.31 205 CYS A C 1
ATOM 1689 O O . CYS A 1 205 ? -49.963 1.377 91.455 1.00 84.31 205 CYS A O 1
ATOM 1691 N N . LEU A 1 206 ? -48.376 -0.173 91.794 1.00 85.00 206 LEU A N 1
ATOM 1692 C CA . LEU A 1 206 ? -47.282 0.763 92.117 1.00 85.00 206 LEU A CA 1
ATOM 1693 C C . LEU A 1 206 ? -47.156 1.926 91.117 1.00 85.00 206 LEU A C 1
ATOM 1695 O O . LEU A 1 206 ? -46.826 3.048 91.488 1.00 85.00 206 LEU A O 1
ATOM 1699 N N . VAL A 1 207 ? -47.427 1.651 89.839 1.00 87.06 207 VAL A N 1
ATOM 1700 C CA . VAL A 1 207 ? -47.335 2.634 88.749 1.00 87.06 207 VAL A CA 1
ATOM 1701 C C . VAL A 1 207 ? -48.581 3.510 88.592 1.00 87.06 207 VAL A C 1
ATOM 1703 O O . VAL A 1 207 ? -48.603 4.373 87.715 1.00 87.06 207 VAL A O 1
ATOM 1706 N N . MET A 1 208 ? -49.622 3.295 89.401 1.00 86.69 208 MET A N 1
ATOM 1707 C CA . MET A 1 208 ? -50.838 4.103 89.408 1.00 86.69 208 MET A CA 1
ATOM 1708 C C . MET A 1 208 ? -50.738 5.194 90.467 1.00 86.69 208 MET A C 1
ATOM 1710 O O . MET A 1 208 ? -50.588 4.928 91.656 1.00 86.69 208 MET A O 1
ATOM 1714 N N . LYS A 1 209 ? -50.881 6.446 90.032 1.00 84.69 209 LYS A N 1
ATOM 1715 C CA . LYS A 1 209 ? -50.947 7.612 90.915 1.00 84.69 209 LYS A CA 1
ATOM 1716 C C . LYS A 1 209 ? -52.197 8.411 90.573 1.00 84.69 209 LYS A C 1
ATOM 1718 O O . LYS A 1 209 ? -52.402 8.767 89.415 1.00 84.69 209 LYS A O 1
ATOM 1723 N N . ASN A 1 210 ? -53.055 8.657 91.564 1.00 84.12 210 ASN A N 1
ATOM 1724 C CA . ASN A 1 210 ? -54.359 9.315 91.384 1.00 84.12 210 ASN A CA 1
ATOM 1725 C C . ASN A 1 210 ? -55.211 8.672 90.267 1.00 84.12 210 ASN A C 1
ATOM 1727 O O . ASN A 1 210 ? -55.827 9.366 89.462 1.00 84.12 210 ASN A O 1
ATOM 1731 N N . GLY A 1 211 ? -55.187 7.337 90.175 1.00 81.12 211 GLY A N 1
ATOM 1732 C CA . GLY A 1 211 ? -55.926 6.578 89.161 1.00 81.12 211 GLY A CA 1
ATOM 1733 C C . GLY A 1 211 ? -55.330 6.600 87.748 1.00 81.12 211 GLY A C 1
ATOM 1734 O O . GLY A 1 211 ? -55.926 6.003 86.855 1.00 81.12 211 GLY A O 1
ATOM 1735 N N . LYS A 1 212 ? -54.168 7.236 87.528 1.00 88.38 212 LYS A N 1
ATOM 1736 C CA . LYS A 1 212 ? -53.478 7.292 86.228 1.00 88.38 212 LYS A CA 1
ATOM 1737 C C . LYS A 1 212 ? -52.127 6.588 86.259 1.00 88.38 212 LYS A C 1
ATOM 1739 O O . LYS A 1 212 ? -51.333 6.782 87.185 1.00 88.38 212 LYS A O 1
ATOM 1744 N N . CYS A 1 213 ? -51.840 5.827 85.210 1.00 88.88 213 CYS A N 1
ATOM 1745 C CA . CYS A 1 213 ? -50.562 5.152 85.041 1.00 88.88 213 CYS A CA 1
ATOM 1746 C C . CYS A 1 213 ? -49.443 6.159 84.732 1.00 88.88 213 CYS A C 1
ATOM 1748 O O . CYS A 1 213 ? -49.615 7.070 83.924 1.00 88.88 213 CYS A O 1
ATOM 1750 N N . GLN A 1 214 ? -48.284 5.990 85.363 1.00 87.56 214 GLN A N 1
ATOM 1751 C CA . GLN A 1 214 ? -47.107 6.835 85.133 1.00 87.56 214 GLN A CA 1
ATOM 1752 C C . GLN A 1 214 ? -46.139 6.261 84.087 1.00 87.56 214 GLN A C 1
ATOM 1754 O O . GLN A 1 214 ? -45.242 6.971 83.652 1.00 87.56 214 GLN A O 1
ATOM 1759 N N . GLN A 1 215 ? -46.330 5.005 83.669 1.00 83.62 215 GLN A N 1
ATOM 1760 C CA . GLN A 1 215 ? -45.408 4.307 82.765 1.00 83.62 215 GLN A CA 1
ATOM 1761 C C . GLN A 1 215 ? -45.854 4.316 81.297 1.00 83.62 215 GLN A C 1
ATOM 1763 O O . GLN A 1 215 ? -45.023 4.231 80.394 1.00 83.62 215 GLN A O 1
ATOM 1768 N N . CYS A 1 216 ? -47.159 4.377 81.024 1.00 82.38 216 CYS A N 1
ATOM 1769 C CA . CYS A 1 216 ? -47.647 4.458 79.649 1.00 82.38 216 CYS A CA 1
ATOM 1770 C C . CYS A 1 216 ? -47.613 5.888 79.120 1.00 82.38 216 CYS A C 1
ATOM 1772 O O . CYS A 1 216 ? -47.973 6.821 79.837 1.00 82.38 216 CYS A O 1
ATOM 1774 N N . GLN A 1 217 ? -47.275 6.034 77.837 1.00 81.00 217 GLN A N 1
ATOM 1775 C CA . GLN A 1 217 ? -47.140 7.331 77.161 1.00 81.00 217 GLN A CA 1
ATOM 1776 C C . GLN A 1 217 ? -48.398 8.211 77.284 1.00 81.00 217 GLN A C 1
ATOM 1778 O O . GLN A 1 217 ? -48.297 9.427 77.397 1.00 81.00 217 GLN A O 1
ATOM 1783 N N . ASN A 1 218 ? -49.583 7.594 77.331 1.00 84.06 218 ASN A N 1
ATOM 1784 C CA . ASN A 1 218 ? -50.868 8.298 77.371 1.00 84.06 218 ASN A CA 1
ATOM 1785 C C . ASN A 1 218 ? -51.410 8.540 78.793 1.00 84.06 218 ASN A C 1
ATOM 1787 O O . ASN A 1 218 ? -52.550 8.976 78.941 1.00 84.06 218 ASN A O 1
ATOM 1791 N N . HIS A 1 219 ? -50.643 8.213 79.842 1.00 87.19 219 HIS A N 1
ATOM 1792 C CA . HIS A 1 219 ? -51.084 8.287 81.244 1.00 87.19 219 HIS A CA 1
ATOM 1793 C C . HIS A 1 219 ? -52.488 7.699 81.495 1.00 87.19 219 HIS A C 1
ATOM 1795 O O . HIS A 1 219 ? -53.320 8.274 82.206 1.00 87.19 219 HIS A O 1
ATOM 1801 N N . CYS A 1 220 ? -52.760 6.552 80.868 1.00 87.12 220 CYS A N 1
ATOM 1802 C CA . CYS A 1 220 ? -54.051 5.880 80.859 1.00 87.12 220 CYS A CA 1
ATOM 1803 C C . CYS A 1 220 ? -54.574 5.606 82.275 1.00 87.12 220 CYS A C 1
ATOM 1805 O O . CYS A 1 220 ? -53.817 5.263 83.186 1.00 87.12 220 CYS A O 1
ATOM 1807 N N . SER A 1 221 ? -55.895 5.698 82.434 1.00 87.25 221 SER A N 1
ATOM 1808 C CA . SER A 1 221 ? -56.590 5.306 83.664 1.00 87.25 221 SER A CA 1
ATOM 1809 C C . SER A 1 221 ? -56.326 3.837 84.018 1.00 87.25 221 SER A C 1
ATOM 1811 O O . SER A 1 221 ? -56.163 3.007 83.115 1.00 87.25 221 SER A O 1
ATOM 1813 N N . TYR A 1 222 ? -56.348 3.497 85.312 1.00 83.00 222 TYR A N 1
ATOM 1814 C CA . TYR A 1 222 ? -56.278 2.106 85.787 1.00 83.00 222 TYR A CA 1
ATOM 1815 C C . TYR A 1 222 ? -57.337 1.210 85.130 1.00 83.00 222 TYR A C 1
ATOM 1817 O O . TYR A 1 222 ? -57.093 0.026 84.917 1.00 83.00 222 TYR A O 1
ATOM 1825 N N . THR A 1 223 ? -58.459 1.804 84.720 1.00 85.62 223 THR A N 1
ATOM 1826 C CA . THR A 1 223 ? -59.554 1.127 84.026 1.00 85.62 223 THR A CA 1
ATOM 1827 C C . THR A 1 223 ? -59.161 0.559 82.662 1.00 85.62 223 THR A C 1
ATOM 1829 O O . THR A 1 223 ? -59.810 -0.353 82.183 1.00 85.62 223 THR A O 1
ATOM 1832 N N . ASN A 1 224 ? -58.068 1.029 82.048 1.00 84.25 224 ASN A N 1
ATOM 1833 C CA . ASN A 1 224 ? -57.554 0.527 80.764 1.00 84.25 224 ASN A CA 1
ATOM 1834 C C . ASN A 1 224 ? -56.407 -0.485 80.926 1.00 84.25 224 ASN A C 1
ATOM 1836 O O . ASN A 1 224 ? -55.613 -0.677 79.999 1.00 84.25 224 ASN A O 1
ATOM 1840 N N . HIS A 1 225 ? -56.258 -1.066 82.116 1.00 86.12 225 HIS A N 1
ATOM 1841 C CA . HIS A 1 225 ? -55.191 -2.007 82.427 1.00 86.12 225 HIS A CA 1
ATOM 1842 C C . HIS A 1 225 ? -55.751 -3.370 82.830 1.00 86.12 225 HIS A C 1
ATOM 1844 O O . HIS A 1 225 ? -56.917 -3.487 83.194 1.00 86.12 225 HIS A O 1
ATOM 1850 N N . TYR A 1 226 ? -54.919 -4.403 82.735 1.00 83.25 226 TYR A N 1
ATOM 1851 C CA . TYR A 1 226 ? -55.245 -5.774 83.129 1.00 83.25 226 TYR A CA 1
ATOM 1852 C C . TYR A 1 226 ? -53.967 -6.536 83.483 1.00 83.25 226 TYR A C 1
ATOM 1854 O O . TYR A 1 226 ? -52.864 -6.116 83.109 1.00 83.25 226 TYR A O 1
ATOM 1862 N N . HIS A 1 227 ? -54.099 -7.643 84.214 1.00 86.69 227 HIS A N 1
ATOM 1863 C CA . HIS A 1 227 ? -52.988 -8.559 84.424 1.00 86.69 227 HIS A CA 1
ATOM 1864 C C . HIS A 1 227 ? -52.910 -9.576 83.287 1.00 86.69 227 HIS A C 1
ATOM 1866 O O . HIS A 1 227 ? -53.910 -10.158 82.878 1.00 86.69 227 HIS A O 1
ATOM 1872 N N . ALA A 1 228 ? -51.699 -9.784 82.780 1.00 81.31 228 ALA A N 1
ATOM 1873 C CA . ALA A 1 228 ? -51.390 -10.892 81.893 1.00 81.31 228 ALA A CA 1
ATOM 1874 C C . ALA A 1 228 ? -49.988 -11.409 82.186 1.00 81.31 228 ALA A C 1
ATOM 1876 O O . ALA A 1 228 ? -49.083 -10.644 82.530 1.00 81.31 228 ALA A O 1
ATOM 1877 N N . LYS A 1 229 ? -49.792 -12.713 82.014 1.00 82.56 229 LYS A N 1
ATOM 1878 C CA . LYS A 1 229 ? -48.502 -13.388 82.169 1.00 82.56 229 LYS A CA 1
ATOM 1879 C C . LYS A 1 229 ? -47.583 -13.141 80.975 1.00 82.56 229 LYS A C 1
ATOM 1881 O O . LYS A 1 229 ? -47.218 -14.071 80.270 1.00 82.56 229 LYS A O 1
ATOM 1886 N N . LYS A 1 230 ? -47.262 -11.870 80.710 1.00 78.88 230 LYS A N 1
ATOM 1887 C CA . LYS A 1 230 ? -46.449 -11.435 79.567 1.00 78.88 230 LYS A CA 1
ATOM 1888 C C . LYS A 1 230 ? -45.367 -10.426 79.970 1.00 78.88 230 LYS A C 1
ATOM 1890 O O . LYS A 1 230 ? -45.564 -9.622 80.884 1.00 78.88 230 LYS A O 1
ATOM 1895 N N . THR A 1 231 ? -44.237 -10.443 79.263 1.00 77.50 231 THR A N 1
ATOM 1896 C CA . THR A 1 231 ? -43.143 -9.453 79.345 1.00 77.50 231 THR A CA 1
ATOM 1897 C C . THR A 1 231 ? -42.693 -9.024 77.944 1.00 77.50 231 THR A C 1
ATOM 1899 O O . THR A 1 231 ? -43.076 -9.644 76.957 1.00 77.50 231 THR A O 1
ATOM 1902 N N . ILE A 1 232 ? -41.904 -7.953 77.836 1.00 69.44 232 ILE A N 1
ATOM 1903 C CA . ILE A 1 232 ? -41.386 -7.446 76.559 1.00 69.44 232 ILE A CA 1
ATOM 1904 C C . ILE A 1 232 ? -40.001 -8.036 76.275 1.00 69.44 232 ILE A C 1
ATOM 1906 O O . ILE A 1 232 ? -39.119 -7.981 77.132 1.00 69.44 232 ILE A O 1
ATOM 1910 N N . GLN A 1 233 ? -39.795 -8.524 75.053 1.00 70.56 233 GLN A N 1
ATOM 1911 C CA . GLN A 1 233 ? -38.485 -8.825 74.481 1.00 70.56 233 GLN A CA 1
ATOM 1912 C C . GLN A 1 233 ? -38.226 -7.885 73.296 1.00 70.56 233 GLN A C 1
ATOM 1914 O O . GLN A 1 233 ? -39.036 -7.800 72.370 1.00 70.56 233 GLN A O 1
ATOM 1919 N N . ILE A 1 234 ? -37.097 -7.172 73.330 1.00 56.59 234 ILE A N 1
ATOM 1920 C CA . ILE A 1 234 ? -36.623 -6.354 72.208 1.00 56.59 234 ILE A CA 1
ATOM 1921 C C . ILE A 1 234 ? -35.731 -7.244 71.343 1.00 56.59 234 ILE A C 1
ATOM 1923 O O . ILE A 1 234 ? -34.736 -7.789 71.821 1.00 56.59 234 ILE A O 1
ATOM 1927 N N . SER A 1 235 ? -36.102 -7.406 70.076 1.00 56.31 235 SER A N 1
ATOM 1928 C CA . SER A 1 235 ? -35.306 -8.111 69.068 1.00 56.31 235 SER A CA 1
ATOM 1929 C C . SER A 1 235 ? -34.946 -7.150 67.938 1.00 56.31 235 SER A C 1
ATOM 1931 O O . SER A 1 235 ? -35.737 -6.275 67.595 1.00 56.31 235 SER A O 1
ATOM 1933 N N . HIS A 1 236 ? -33.747 -7.292 67.379 1.00 49.78 236 HIS A N 1
ATOM 1934 C CA . HIS A 1 236 ? -33.287 -6.486 66.249 1.00 49.78 236 HIS A CA 1
ATOM 1935 C C . HIS A 1 236 ? -33.467 -7.316 64.975 1.00 49.78 236 HIS A C 1
ATOM 1937 O O . HIS A 1 236 ? -32.927 -8.419 64.894 1.00 49.78 236 HIS A O 1
ATOM 1943 N N . GLU A 1 237 ? -34.225 -6.815 64.000 1.00 48.75 237 GLU A N 1
ATOM 1944 C CA . GLU A 1 237 ? -34.434 -7.479 62.707 1.00 48.75 237 GLU A CA 1
ATOM 1945 C C . GLU A 1 237 ? -33.781 -6.629 61.602 1.00 48.75 237 GLU A C 1
ATOM 1947 O O . GLU A 1 237 ? -34.000 -5.419 61.517 1.00 48.75 237 GLU A O 1
ATOM 1952 N N . THR A 1 238 ? -32.915 -7.237 60.785 1.00 46.50 238 THR A N 1
ATOM 1953 C CA . THR A 1 238 ? -32.246 -6.560 59.662 1.00 46.50 238 THR A CA 1
ATOM 1954 C C . THR A 1 238 ? -33.108 -6.689 58.411 1.00 46.50 238 THR A C 1
ATOM 1956 O O . THR A 1 238 ? -33.216 -7.776 57.841 1.00 46.50 238 THR A O 1
ATOM 1959 N N . LEU A 1 239 ? -33.704 -5.584 57.961 1.00 45.25 239 LEU A N 1
ATOM 1960 C CA . LEU A 1 239 ? -34.438 -5.545 56.698 1.00 45.25 239 LEU A CA 1
ATOM 1961 C C . LEU A 1 239 ? -33.474 -5.252 55.542 1.00 45.25 239 LEU A C 1
ATOM 1963 O O . LEU A 1 239 ? -32.591 -4.397 55.645 1.00 45.25 239 LEU A O 1
ATOM 1967 N N . HIS A 1 240 ? -33.641 -6.002 54.453 1.00 49.47 240 HIS A N 1
ATOM 1968 C CA . HIS A 1 240 ? -32.889 -5.837 53.214 1.00 49.47 240 HIS A CA 1
ATOM 1969 C C . HIS A 1 240 ? -33.765 -5.081 52.217 1.00 49.47 240 HIS A C 1
ATOM 1971 O O . HIS A 1 240 ? -34.589 -5.695 51.541 1.00 49.47 240 HIS A O 1
ATOM 1977 N N . ASP A 1 241 ? -33.580 -3.766 52.113 1.00 49.72 241 ASP A N 1
ATOM 1978 C CA . ASP A 1 241 ? -34.203 -2.994 51.040 1.00 49.72 241 ASP A CA 1
ATOM 1979 C C . ASP A 1 241 ? -33.279 -3.020 49.818 1.00 49.72 241 ASP A C 1
ATOM 1981 O O . ASP A 1 241 ? -32.201 -2.415 49.791 1.00 49.72 241 ASP A O 1
ATOM 1985 N N . VAL A 1 242 ? -33.704 -3.764 48.797 1.00 54.50 242 VAL A N 1
ATOM 1986 C CA . VAL A 1 242 ? -33.146 -3.665 47.448 1.00 54.50 242 VAL A CA 1
ATOM 1987 C C . VAL A 1 242 ? -33.814 -2.468 46.789 1.00 54.50 242 VAL A C 1
ATOM 1989 O O . VAL A 1 242 ? -35.019 -2.488 46.541 1.00 54.50 242 VAL A O 1
ATOM 1992 N N . LEU A 1 243 ? -33.043 -1.426 46.485 1.00 60.41 243 LEU A N 1
ATOM 1993 C CA . LEU A 1 243 ? -33.549 -0.295 45.711 1.00 60.41 243 LEU A CA 1
ATOM 1994 C C . LEU A 1 243 ? -33.763 -0.771 44.265 1.00 60.41 243 LEU A C 1
ATOM 1996 O O . LEU A 1 243 ? -32.804 -0.850 43.494 1.00 60.41 243 LEU A O 1
ATOM 2000 N N . SER A 1 244 ? -35.006 -1.126 43.913 1.00 60.56 244 SER A N 1
ATOM 2001 C CA . SER A 1 244 ? -35.394 -1.677 42.599 1.00 60.56 244 SER A CA 1
ATOM 2002 C C . SER A 1 244 ? -34.822 -0.866 41.440 1.00 60.56 244 SER A C 1
ATOM 2004 O O . SER A 1 244 ? -34.228 -1.426 40.523 1.00 60.56 244 SER A O 1
ATOM 2006 N N . ASP A 1 245 ? -34.898 0.457 41.553 1.00 61.38 245 ASP A N 1
ATOM 2007 C CA . ASP A 1 245 ? -34.480 1.400 40.518 1.00 61.38 245 ASP A CA 1
ATOM 2008 C C . ASP A 1 245 ? -32.953 1.437 40.339 1.00 61.38 245 ASP A C 1
ATOM 2010 O O . ASP A 1 245 ? -32.449 1.727 39.253 1.00 61.38 245 ASP A O 1
ATOM 2014 N N . LEU A 1 246 ? -32.191 1.157 41.404 1.00 59.47 246 LEU A N 1
ATOM 2015 C CA . LEU A 1 246 ? -30.728 1.056 41.357 1.00 59.47 246 LEU A CA 1
ATOM 2016 C C . LEU A 1 246 ? -30.282 -0.291 40.792 1.00 59.47 246 LEU A C 1
ATOM 2018 O O . LEU A 1 246 ? -29.324 -0.334 40.024 1.00 59.47 246 LEU A O 1
ATOM 2022 N N . LYS A 1 247 ? -30.998 -1.370 41.125 1.00 70.56 247 LYS A N 1
ATOM 2023 C CA . LYS A 1 247 ? -30.753 -2.700 40.565 1.00 70.56 247 LYS A CA 1
ATOM 2024 C C . LYS A 1 247 ? -31.042 -2.747 39.064 1.00 70.56 247 LYS A C 1
ATOM 2026 O O . LYS A 1 247 ? -30.214 -3.237 38.309 1.00 70.56 247 LYS A O 1
ATOM 2031 N N . GLU A 1 248 ? -32.160 -2.176 38.620 1.00 75.62 248 GLU A N 1
ATOM 2032 C CA . GLU A 1 248 ? -32.509 -2.122 37.196 1.00 75.62 248 GLU A CA 1
ATOM 2033 C C . GLU A 1 248 ? -31.469 -1.321 36.393 1.00 75.62 248 GLU A C 1
ATOM 2035 O O . GLU A 1 248 ? -31.013 -1.765 35.338 1.00 75.62 248 GLU A O 1
ATOM 2040 N N . LYS A 1 249 ? -30.997 -0.190 36.940 1.00 72.75 249 LYS A N 1
ATOM 2041 C CA . LYS A 1 249 ? -29.884 0.573 36.354 1.00 72.75 249 LYS A CA 1
ATOM 2042 C C . LYS A 1 249 ? -28.582 -0.220 36.336 1.00 72.75 249 LYS A C 1
ATOM 2044 O O . LYS A 1 249 ? -27.893 -0.198 35.319 1.00 72.75 249 LYS A O 1
ATOM 2049 N N . TYR A 1 250 ? -28.240 -0.929 37.411 1.00 71.50 250 TYR A N 1
ATOM 2050 C CA . TYR A 1 250 ? -27.060 -1.793 37.448 1.00 71.50 250 TYR A CA 1
ATOM 2051 C C . TYR A 1 250 ? -27.125 -2.874 36.359 1.00 71.50 250 TYR A C 1
ATOM 2053 O O . TYR A 1 250 ? -26.212 -2.958 35.537 1.00 71.50 250 TYR A O 1
ATOM 2061 N N . ASP A 1 251 ? -28.226 -3.626 36.289 1.00 76.94 251 ASP A N 1
ATOM 2062 C CA . ASP A 1 251 ? -28.419 -4.721 35.333 1.00 76.94 251 ASP A CA 1
ATOM 2063 C C . ASP A 1 251 ? -28.366 -4.214 33.880 1.00 76.94 251 ASP A C 1
ATOM 2065 O O . ASP A 1 251 ? -27.675 -4.794 33.036 1.00 76.94 251 ASP A O 1
ATOM 2069 N N . GLN A 1 252 ? -29.014 -3.080 33.589 1.00 81.06 252 GLN A N 1
ATOM 2070 C CA . GLN A 1 252 ? -28.985 -2.454 32.264 1.00 81.06 252 GLN A CA 1
ATOM 2071 C C . GLN A 1 252 ? -27.572 -1.989 31.878 1.00 81.06 252 GLN A C 1
ATOM 2073 O O . GLN A 1 252 ? -27.117 -2.202 30.750 1.00 81.06 252 GLN A O 1
ATOM 2078 N N . THR A 1 253 ? -26.851 -1.368 32.812 1.00 73.44 253 THR A N 1
ATOM 2079 C CA . THR A 1 253 ? -25.487 -0.876 32.568 1.00 73.44 253 THR A CA 1
ATOM 2080 C C . THR A 1 253 ? -24.501 -2.036 32.401 1.00 73.44 253 THR A C 1
ATOM 2082 O O . THR A 1 253 ? -23.618 -1.983 31.542 1.00 73.44 253 THR A O 1
ATOM 2085 N N . TYR A 1 254 ? -24.692 -3.118 33.159 1.00 76.81 254 TYR A N 1
ATOM 2086 C CA . TYR A 1 254 ? -23.911 -4.347 33.061 1.00 76.81 254 TYR A CA 1
ATOM 2087 C C . TYR A 1 254 ? -24.108 -5.042 31.704 1.00 76.81 254 TYR A C 1
ATOM 2089 O O . TYR A 1 254 ? -23.128 -5.361 31.027 1.00 76.81 254 TYR A O 1
ATOM 2097 N N . GLN A 1 255 ? -25.357 -5.184 31.239 1.00 81.94 255 GLN A N 1
ATOM 2098 C CA . GLN A 1 255 ? -25.651 -5.712 29.899 1.00 81.94 255 GLN A CA 1
ATOM 2099 C C . GLN A 1 255 ? -25.032 -4.856 28.786 1.00 81.94 255 GLN A C 1
ATOM 2101 O O . GLN A 1 255 ? -24.442 -5.391 27.843 1.00 81.94 255 GLN A O 1
ATOM 2106 N N . ASN A 1 256 ? -25.114 -3.528 28.904 1.00 79.00 256 ASN A N 1
ATOM 2107 C CA . ASN A 1 256 ? -24.497 -2.610 27.946 1.00 79.00 256 ASN A CA 1
ATOM 2108 C C . ASN A 1 256 ? -22.967 -2.741 27.918 1.00 79.00 256 ASN A C 1
ATOM 2110 O O . ASN A 1 256 ? -22.373 -2.693 26.837 1.00 79.00 256 ASN A O 1
ATOM 2114 N N . SER A 1 257 ? -22.334 -2.942 29.080 1.00 79.44 257 SER A N 1
ATOM 2115 C CA . SER A 1 257 ? -20.889 -3.170 29.182 1.00 79.44 257 SER A CA 1
ATOM 2116 C C . SER A 1 257 ? -20.471 -4.464 28.472 1.00 79.44 257 SER A C 1
ATOM 2118 O O . SER A 1 257 ? -19.577 -4.435 27.623 1.00 79.44 257 SER A O 1
ATOM 2120 N N . ASN A 1 258 ? -21.185 -5.571 28.717 1.00 80.00 258 ASN A N 1
ATOM 2121 C CA . ASN A 1 258 ? -20.924 -6.855 28.055 1.00 80.00 258 ASN A CA 1
ATOM 2122 C C . ASN A 1 258 ? -21.107 -6.770 26.528 1.00 80.00 258 ASN A C 1
ATOM 2124 O O . ASN A 1 258 ? -20.241 -7.217 25.781 1.00 80.00 258 ASN A O 1
ATOM 2128 N N . ASN A 1 259 ? -22.170 -6.116 26.048 1.00 82.44 259 ASN A N 1
ATOM 2129 C CA . ASN A 1 259 ? -22.405 -5.910 24.611 1.00 82.44 259 ASN A CA 1
ATOM 2130 C C . ASN A 1 259 ? -21.282 -5.079 23.956 1.00 82.44 259 ASN A C 1
ATOM 2132 O O . ASN A 1 259 ? -20.829 -5.383 22.850 1.00 82.44 259 ASN A O 1
ATOM 2136 N N . CYS A 1 260 ? -20.787 -4.041 24.643 1.00 75.88 260 CYS A N 1
ATOM 2137 C CA . CYS A 1 260 ? -19.632 -3.278 24.163 1.00 75.88 260 CYS A CA 1
ATOM 2138 C C . CYS A 1 260 ? -18.381 -4.158 24.061 1.00 75.88 260 CYS A C 1
ATOM 2140 O O . CYS A 1 260 ? -17.674 -4.088 23.055 1.00 75.88 260 CYS A O 1
ATOM 2142 N N . GLN A 1 261 ? -18.132 -5.010 25.057 1.00 80.50 261 GLN A N 1
ATOM 2143 C CA . GLN A 1 261 ? -16.996 -5.930 25.060 1.00 80.50 261 GLN A CA 1
ATOM 2144 C C . GLN A 1 261 ? -17.069 -6.954 23.918 1.00 80.50 261 GLN A C 1
ATOM 2146 O O . GLN A 1 261 ? -16.084 -7.133 23.202 1.00 80.50 261 GLN A O 1
ATOM 2151 N N . GLU A 1 262 ? -18.230 -7.571 23.687 1.00 80.44 262 GLU A N 1
ATOM 2152 C CA . GLU A 1 262 ? -18.442 -8.502 22.568 1.00 80.44 262 GLU A CA 1
ATOM 2153 C C . GLU A 1 262 ? -18.183 -7.826 21.215 1.00 80.44 262 GLU A C 1
ATOM 2155 O O . GLU A 1 262 ? -17.433 -8.347 20.387 1.00 80.44 262 GLU A O 1
ATOM 2160 N N . LYS A 1 263 ? -18.714 -6.612 21.012 1.00 76.44 263 LYS A N 1
ATOM 2161 C CA . LYS A 1 263 ? -18.461 -5.831 19.791 1.00 76.44 263 LYS A CA 1
ATOM 2162 C C . LYS A 1 263 ? -16.982 -5.508 19.601 1.00 76.44 263 LYS A C 1
ATOM 2164 O O . LYS A 1 263 ? -16.499 -5.580 18.473 1.00 76.44 263 LYS A O 1
ATOM 2169 N N . ILE A 1 264 ? -16.258 -5.165 20.670 1.00 76.81 264 ILE A N 1
ATOM 2170 C CA . ILE A 1 264 ? -14.809 -4.919 20.603 1.00 76.81 264 ILE A CA 1
ATOM 2171 C C . ILE A 1 264 ? -14.072 -6.179 20.137 1.00 76.81 264 ILE A C 1
ATOM 2173 O O . ILE A 1 264 ? -13.194 -6.068 19.277 1.00 76.81 264 ILE A O 1
ATOM 2177 N N . ILE A 1 265 ? -14.442 -7.359 20.647 1.00 79.69 265 ILE A N 1
ATOM 2178 C CA . ILE A 1 265 ? -13.841 -8.641 20.248 1.00 79.69 265 ILE A CA 1
ATOM 2179 C C . ILE A 1 265 ? -14.097 -8.907 18.759 1.00 79.69 265 ILE A C 1
ATOM 2181 O O . ILE A 1 265 ? -13.141 -9.014 17.994 1.00 79.69 265 ILE A O 1
ATOM 2185 N N . THR A 1 266 ? -15.356 -8.894 18.310 1.00 76.12 266 THR A N 1
ATOM 2186 C CA . THR A 1 266 ? -15.711 -9.178 16.904 1.00 76.12 266 THR A CA 1
ATOM 2187 C C . THR A 1 266 ? -15.051 -8.204 15.921 1.00 76.12 266 THR A C 1
ATOM 2189 O O . THR A 1 266 ? -14.553 -8.582 14.853 1.00 76.12 266 THR A O 1
ATOM 2192 N N . VAL A 1 267 ? -15.026 -6.916 16.267 1.00 72.75 267 VAL A N 1
ATOM 2193 C CA . VAL A 1 267 ? -14.405 -5.884 15.429 1.00 72.75 267 VAL A CA 1
ATOM 2194 C C . VAL A 1 267 ? -12.874 -6.030 15.420 1.00 72.75 267 VAL A C 1
ATOM 2196 O O . VAL A 1 267 ? -12.241 -5.778 14.389 1.00 72.75 267 VAL A O 1
ATOM 2199 N N . SER A 1 268 ? -12.272 -6.492 16.520 1.00 72.56 268 SER A N 1
ATOM 2200 C CA . SER A 1 268 ? -10.835 -6.797 16.593 1.00 72.56 268 SER A CA 1
ATOM 2201 C C . SER A 1 268 ? -10.455 -8.024 15.763 1.00 72.56 268 SER A C 1
ATOM 2203 O O . SER A 1 268 ? -9.477 -7.961 15.023 1.00 72.56 268 SER A O 1
ATOM 2205 N N . GLU A 1 269 ? -11.254 -9.091 15.779 1.00 77.94 269 GLU A N 1
ATOM 2206 C CA . GLU A 1 269 ? -11.053 -10.262 14.909 1.00 77.94 269 GLU A CA 1
ATOM 2207 C C . GLU A 1 269 ? -11.135 -9.874 13.424 1.00 77.94 269 GLU A C 1
ATOM 2209 O O . GLU A 1 269 ? -10.283 -10.243 12.613 1.00 77.94 269 GLU A O 1
ATOM 2214 N N . THR A 1 270 ? -12.111 -9.031 13.065 1.00 70.75 270 THR A N 1
ATOM 2215 C CA . THR A 1 270 ? -12.240 -8.496 11.698 1.00 70.75 270 THR A CA 1
ATOM 2216 C C . THR A 1 270 ? -10.994 -7.705 11.284 1.00 70.75 270 THR A C 1
ATOM 2218 O O . THR A 1 270 ? -10.528 -7.806 10.146 1.00 70.75 270 THR A O 1
ATOM 2221 N N . LYS A 1 271 ? -10.424 -6.920 12.207 1.00 73.88 271 LYS A N 1
ATOM 2222 C CA . LYS A 1 271 ? -9.172 -6.191 11.979 1.00 73.88 271 LYS A CA 1
ATOM 2223 C C . LYS A 1 271 ? -8.005 -7.149 11.734 1.00 73.88 271 LYS A C 1
ATOM 2225 O O . LYS A 1 271 ? -7.236 -6.907 10.806 1.00 73.88 271 LYS A O 1
ATOM 2230 N N . GLU A 1 272 ? -7.873 -8.212 12.523 1.00 76.25 272 GLU A N 1
ATOM 2231 C CA . GLU A 1 272 ? -6.803 -9.203 12.350 1.00 76.25 272 GLU A CA 1
ATOM 2232 C C . GLU A 1 272 ? -6.887 -9.903 10.990 1.00 76.25 272 GLU A C 1
ATOM 2234 O O . GLU A 1 272 ? -5.873 -10.022 10.300 1.00 76.25 272 GLU A O 1
ATOM 2239 N N . LEU A 1 273 ? -8.090 -10.283 10.549 1.00 74.94 273 LEU A N 1
ATOM 2240 C CA . LEU A 1 273 ? -8.304 -10.882 9.227 1.00 74.94 273 LEU A CA 1
ATOM 2241 C C . LEU A 1 273 ? -7.877 -9.941 8.091 1.00 74.94 273 LEU A C 1
ATOM 2243 O O . LEU A 1 273 ? -7.193 -10.362 7.155 1.00 74.94 273 LEU A O 1
ATOM 2247 N N . LEU A 1 274 ? -8.220 -8.652 8.185 1.00 69.75 274 LEU A N 1
ATOM 2248 C CA . LEU A 1 274 ? -7.780 -7.646 7.213 1.00 69.75 274 LEU A CA 1
ATOM 2249 C C . LEU A 1 274 ? -6.260 -7.433 7.250 1.00 69.75 274 LEU A C 1
ATOM 2251 O O . LEU A 1 274 ? -5.634 -7.276 6.203 1.00 69.75 274 LEU A O 1
ATOM 2255 N N . GLU A 1 275 ? -5.642 -7.453 8.432 1.00 74.19 275 GLU A N 1
ATOM 2256 C CA . GLU A 1 275 ? -4.185 -7.355 8.566 1.00 74.19 275 GLU A CA 1
ATOM 2257 C C . GLU A 1 275 ? -3.469 -8.585 7.975 1.00 74.19 275 GLU A C 1
ATOM 2259 O O . GLU A 1 275 ? -2.411 -8.438 7.353 1.00 74.19 275 GLU A O 1
ATOM 2264 N N . GLN A 1 276 ? -4.050 -9.784 8.080 1.00 76.50 276 GLN A N 1
ATOM 2265 C CA . GLN A 1 276 ? -3.541 -10.995 7.427 1.00 76.50 276 GLN A CA 1
ATOM 2266 C C . GLN A 1 276 ? -3.688 -10.938 5.899 1.00 76.50 276 GLN A C 1
ATOM 2268 O O . GLN A 1 276 ? -2.728 -11.238 5.180 1.00 76.50 276 GLN A O 1
ATOM 2273 N N . ALA A 1 277 ? -4.851 -10.513 5.392 1.00 72.38 277 ALA A N 1
ATOM 2274 C CA . ALA A 1 277 ? -5.082 -10.318 3.958 1.00 72.38 277 ALA A CA 1
ATOM 2275 C C . ALA A 1 277 ? -4.087 -9.308 3.370 1.00 72.38 277 ALA A C 1
ATOM 2277 O O . ALA A 1 277 ? -3.452 -9.573 2.342 1.00 72.38 277 ALA A O 1
ATOM 2278 N N . LEU A 1 278 ? -3.852 -8.210 4.098 1.00 73.19 278 LEU A N 1
ATOM 2279 C CA . LEU A 1 278 ? -2.845 -7.222 3.751 1.00 73.19 278 LEU A CA 1
ATOM 2280 C C . LEU A 1 278 ? -1.479 -7.895 3.603 1.00 73.19 278 LEU A C 1
ATOM 2282 O O . LEU A 1 278 ? -0.869 -7.766 2.546 1.00 73.19 278 LEU A O 1
ATOM 2286 N N . GLN A 1 279 ? -1.025 -8.666 4.603 1.00 76.56 279 GLN A N 1
ATOM 2287 C CA . GLN A 1 279 ? 0.259 -9.385 4.568 1.00 76.56 279 GLN A CA 1
ATOM 2288 C C . GLN A 1 279 ? 0.407 -10.330 3.367 1.00 76.56 279 GLN A C 1
ATOM 2290 O O . GLN A 1 279 ? 1.503 -10.427 2.803 1.00 76.56 279 GLN A O 1
ATOM 2295 N N . GLN A 1 280 ? -0.663 -11.014 2.956 1.00 80.75 280 GLN A N 1
ATOM 2296 C CA . GLN A 1 280 ? -0.640 -11.874 1.769 1.00 80.75 280 GLN A CA 1
ATOM 2297 C C . GLN A 1 280 ? -0.399 -11.061 0.492 1.00 80.75 280 GLN A C 1
ATOM 2299 O O . GLN A 1 280 ? 0.495 -11.403 -0.286 1.00 80.75 280 GLN A O 1
ATOM 2304 N N . LYS A 1 281 ? -1.088 -9.925 0.327 1.00 78.25 281 LYS A N 1
ATOM 2305 C CA . LYS A 1 281 ? -0.862 -9.007 -0.802 1.00 78.25 281 LYS A CA 1
ATOM 2306 C C . LYS A 1 281 ? 0.567 -8.461 -0.836 1.00 78.25 281 LYS A C 1
ATOM 2308 O O . LYS A 1 281 ? 1.131 -8.271 -1.912 1.00 78.25 281 LYS A O 1
ATOM 2313 N N . LEU A 1 282 ? 1.203 -8.268 0.325 1.00 74.81 282 LEU A N 1
ATOM 2314 C CA . LEU A 1 282 ? 2.618 -7.858 0.392 1.00 74.81 282 LEU A CA 1
ATOM 2315 C C . LEU A 1 282 ? 3.541 -8.940 -0.169 1.00 74.81 282 LEU A C 1
ATOM 2317 O O . LEU A 1 282 ? 4.486 -8.628 -0.897 1.00 74.81 282 LEU A O 1
ATOM 2321 N N . LYS A 1 283 ? 3.277 -10.208 0.165 1.00 81.81 283 LYS A N 1
ATOM 2322 C CA . LYS A 1 283 ? 4.028 -11.341 -0.390 1.00 81.81 283 LYS A CA 1
ATOM 2323 C C . LYS A 1 283 ? 3.844 -11.409 -1.905 1.00 81.81 283 LYS A C 1
ATOM 2325 O O . LYS A 1 283 ? 4.821 -11.615 -2.621 1.00 81.81 283 LYS A O 1
ATOM 2330 N N . GLU A 1 284 ? 2.635 -11.152 -2.395 1.00 85.12 284 GLU A N 1
ATOM 2331 C CA . GLU A 1 284 ? 2.349 -11.127 -3.829 1.00 85.12 284 GLU A CA 1
ATOM 2332 C C . GLU A 1 284 ? 3.094 -9.998 -4.560 1.00 85.12 284 GLU A C 1
ATOM 2334 O O . GLU A 1 284 ? 3.771 -10.264 -5.555 1.00 85.12 284 GLU A O 1
ATOM 2339 N N . ILE A 1 285 ? 3.069 -8.763 -4.035 1.00 82.56 285 ILE A N 1
ATOM 2340 C CA . ILE A 1 285 ? 3.853 -7.642 -4.588 1.00 82.56 285 ILE A CA 1
ATOM 2341 C C . ILE A 1 285 ? 5.341 -7.982 -4.599 1.00 82.56 285 ILE A C 1
ATOM 2343 O O . ILE A 1 285 ? 6.015 -7.707 -5.592 1.00 82.56 285 ILE A O 1
ATOM 2347 N N . LYS A 1 286 ? 5.864 -8.587 -3.525 1.00 82.25 286 LYS A N 1
ATOM 2348 C CA . LYS A 1 286 ? 7.271 -8.996 -3.464 1.00 82.25 286 LYS A CA 1
ATOM 2349 C C . LYS A 1 286 ? 7.597 -9.987 -4.583 1.00 82.25 286 LYS A C 1
ATOM 2351 O O . LYS A 1 286 ? 8.552 -9.763 -5.321 1.00 82.25 286 LYS A O 1
ATOM 2356 N N . ASN A 1 287 ? 6.792 -11.034 -4.741 1.00 86.31 287 ASN A N 1
ATOM 2357 C CA . ASN A 1 287 ? 7.005 -12.054 -5.768 1.00 86.31 287 ASN A CA 1
ATOM 2358 C C . ASN A 1 287 ? 6.936 -11.455 -7.179 1.00 86.31 287 ASN A C 1
ATOM 2360 O O . ASN A 1 287 ? 7.817 -11.707 -7.997 1.00 86.31 287 ASN A O 1
ATOM 2364 N N . LYS A 1 288 ? 5.944 -10.598 -7.450 1.00 86.31 288 LYS A N 1
ATOM 2365 C CA . LYS A 1 288 ? 5.822 -9.894 -8.735 1.00 86.31 288 LYS A CA 1
ATOM 2366 C C . LYS A 1 288 ? 6.979 -8.920 -8.979 1.00 86.31 288 LYS A C 1
ATOM 2368 O O . LYS A 1 288 ? 7.440 -8.804 -10.107 1.00 86.31 288 LYS A O 1
ATOM 2373 N N . SER A 1 289 ? 7.494 -8.268 -7.937 1.00 82.69 289 SER A N 1
ATOM 2374 C CA . SER A 1 289 ? 8.668 -7.387 -8.042 1.00 82.69 289 SER A CA 1
ATOM 2375 C C . SER A 1 289 ? 9.942 -8.165 -8.375 1.00 82.69 289 SER A C 1
ATOM 2377 O O . SER A 1 289 ? 10.746 -7.688 -9.165 1.00 82.69 289 SER A O 1
ATOM 2379 N N . ILE A 1 290 ? 10.110 -9.373 -7.822 1.00 84.00 290 ILE A N 1
ATOM 2380 C CA . ILE A 1 290 ? 11.225 -10.269 -8.170 1.00 84.00 290 ILE A CA 1
ATOM 2381 C C . ILE A 1 290 ? 11.125 -10.681 -9.643 1.00 84.00 290 ILE A C 1
ATOM 2383 O O . ILE A 1 290 ? 12.076 -10.474 -10.389 1.00 84.00 290 ILE A O 1
ATOM 2387 N N . GLN A 1 291 ? 9.952 -11.145 -10.088 1.00 86.44 291 GLN A N 1
ATOM 2388 C CA . GLN A 1 291 ? 9.720 -11.488 -11.499 1.00 86.44 291 GLN A CA 1
ATOM 2389 C C . GLN A 1 291 ? 9.975 -10.299 -12.437 1.00 86.44 291 GLN A C 1
ATOM 2391 O O . GLN A 1 291 ? 10.453 -10.465 -13.556 1.00 86.44 291 GLN A O 1
ATOM 2396 N N . LEU A 1 292 ? 9.653 -9.081 -11.996 1.00 86.06 292 LEU A N 1
ATOM 2397 C CA . LEU A 1 292 ? 9.901 -7.877 -12.778 1.00 86.06 292 LEU A CA 1
ATOM 2398 C C . LEU A 1 292 ? 11.387 -7.503 -12.820 1.00 86.06 292 LEU A C 1
ATOM 2400 O O . LEU A 1 292 ? 11.860 -7.094 -13.876 1.00 86.06 292 LEU A O 1
ATOM 2404 N N . ASN A 1 293 ? 12.120 -7.689 -11.719 1.00 83.38 293 ASN A N 1
ATOM 2405 C CA . ASN A 1 293 ? 13.571 -7.489 -11.662 1.00 83.38 293 ASN A CA 1
ATOM 2406 C C . ASN A 1 293 ? 14.334 -8.469 -12.565 1.00 83.38 293 ASN A C 1
ATOM 2408 O O . ASN A 1 293 ? 15.343 -8.088 -13.154 1.00 83.38 293 ASN A O 1
ATOM 2412 N N . GLU A 1 294 ? 13.847 -9.704 -12.710 1.00 85.50 294 GLU A N 1
ATOM 2413 C CA . GLU A 1 294 ? 14.408 -10.678 -13.659 1.00 85.50 294 GLU A CA 1
ATOM 2414 C C . GLU A 1 294 ? 14.309 -10.171 -15.107 1.00 85.50 294 GLU A C 1
ATOM 2416 O O . GLU A 1 294 ? 15.240 -10.333 -15.895 1.00 85.50 294 GLU A O 1
ATOM 2421 N N . ILE A 1 295 ? 13.203 -9.504 -15.451 1.00 85.31 295 ILE A N 1
ATOM 2422 C CA . ILE A 1 295 ? 12.968 -8.954 -16.794 1.00 85.31 295 ILE A CA 1
ATOM 2423 C C . ILE A 1 295 ? 13.682 -7.603 -16.984 1.00 85.31 295 ILE A C 1
ATOM 2425 O O . ILE A 1 295 ? 14.176 -7.307 -18.072 1.00 85.31 295 ILE A O 1
ATOM 2429 N N . CYS A 1 296 ? 13.722 -6.771 -15.945 1.00 83.88 296 CYS A N 1
ATOM 2430 C CA . CYS A 1 296 ? 14.224 -5.399 -15.953 1.00 83.88 296 CYS A CA 1
ATOM 2431 C C . CYS A 1 296 ? 14.974 -5.128 -14.639 1.00 83.88 296 CYS A C 1
ATOM 2433 O O . CYS A 1 296 ? 14.372 -4.760 -13.634 1.00 83.88 296 CYS A O 1
ATOM 2435 N N . SER A 1 297 ? 16.299 -5.269 -14.634 1.00 79.50 297 SER A N 1
ATOM 2436 C CA . SER A 1 297 ? 17.130 -5.240 -13.413 1.00 79.50 297 SER A CA 1
ATOM 2437 C C . SER A 1 297 ? 17.181 -3.863 -12.757 1.00 79.50 297 SER A C 1
ATOM 2439 O O . SER A 1 297 ? 17.372 -3.737 -11.551 1.00 79.50 297 SER A O 1
ATOM 2441 N N . SER A 1 298 ? 17.001 -2.818 -13.561 1.00 76.88 298 SER A N 1
ATOM 2442 C CA . SER A 1 298 ? 16.948 -1.429 -13.110 1.00 76.88 298 SER A CA 1
ATOM 2443 C C . SER A 1 298 ? 15.532 -0.979 -12.735 1.00 76.88 298 SER A C 1
ATOM 2445 O O . SER A 1 298 ? 15.294 0.209 -12.487 1.00 76.88 298 SER A O 1
ATOM 2447 N N . PHE A 1 299 ? 14.586 -1.923 -12.671 1.00 78.44 299 PHE A N 1
ATOM 2448 C CA . PHE A 1 299 ? 13.268 -1.673 -12.121 1.00 78.44 299 PHE A CA 1
ATOM 2449 C C . PHE A 1 299 ? 13.388 -1.149 -10.688 1.00 78.44 299 PHE A C 1
ATOM 2451 O O . PHE A 1 299 ? 14.163 -1.635 -9.864 1.00 78.44 299 PHE A O 1
ATOM 2458 N N . ASN A 1 300 ? 12.601 -0.121 -10.386 1.00 75.31 300 ASN A N 1
ATOM 2459 C CA . ASN A 1 300 ? 12.569 0.472 -9.066 1.00 75.31 300 ASN A CA 1
ATOM 2460 C C . ASN A 1 300 ? 11.120 0.581 -8.603 1.00 75.31 300 ASN A C 1
ATOM 2462 O O . ASN A 1 300 ? 10.327 1.350 -9.152 1.00 75.31 300 ASN A O 1
ATOM 2466 N N . LEU A 1 301 ? 10.801 -0.186 -7.564 1.00 73.81 301 LEU A N 1
ATOM 2467 C CA . LEU A 1 301 ? 9.464 -0.228 -7.001 1.00 73.81 301 LEU A CA 1
ATOM 2468 C C . LEU A 1 301 ? 9.044 1.147 -6.465 1.00 73.81 301 LEU A C 1
ATOM 2470 O O . LEU A 1 301 ? 7.936 1.589 -6.752 1.00 73.81 301 LEU A O 1
ATOM 2474 N N . ALA A 1 302 ? 9.913 1.882 -5.761 1.00 72.38 302 ALA A N 1
ATOM 2475 C CA . ALA A 1 302 ? 9.564 3.224 -5.291 1.00 72.38 302 ALA A CA 1
ATOM 2476 C C . ALA A 1 302 ? 9.212 4.196 -6.430 1.00 72.38 302 ALA A C 1
ATOM 2478 O O . ALA A 1 302 ? 8.342 5.049 -6.241 1.00 72.38 302 ALA A O 1
ATOM 2479 N N . ASN A 1 303 ? 9.826 4.062 -7.608 1.00 72.75 303 ASN A N 1
ATOM 2480 C CA . ASN A 1 303 ? 9.500 4.876 -8.777 1.00 72.75 303 ASN A CA 1
ATOM 2481 C C . ASN A 1 303 ? 8.102 4.564 -9.317 1.00 72.75 303 ASN A C 1
ATOM 2483 O O . ASN A 1 303 ? 7.350 5.503 -9.566 1.00 72.75 303 ASN A O 1
ATOM 2487 N N . GLU A 1 304 ? 7.711 3.291 -9.426 1.00 70.38 304 GLU A N 1
ATOM 2488 C CA . GLU A 1 304 ? 6.335 2.933 -9.825 1.00 70.38 304 GLU A CA 1
ATOM 2489 C C . GLU A 1 304 ? 5.292 3.463 -8.835 1.00 70.38 304 GLU A C 1
ATOM 2491 O O . GLU A 1 304 ? 4.192 3.862 -9.216 1.00 70.38 304 GLU A O 1
ATOM 2496 N N . PHE A 1 305 ? 5.641 3.512 -7.550 1.00 71.50 305 PHE A N 1
ATOM 2497 C CA . PHE A 1 305 ? 4.752 4.022 -6.509 1.00 71.50 305 PHE A CA 1
ATOM 2498 C C . PHE A 1 305 ? 4.788 5.544 -6.371 1.00 71.50 305 PHE A C 1
ATOM 2500 O O . PHE A 1 305 ? 3.947 6.111 -5.669 1.00 71.50 305 PHE A O 1
ATOM 2507 N N . LYS A 1 306 ? 5.738 6.229 -7.014 1.00 75.81 306 LYS A N 1
ATOM 2508 C CA . LYS A 1 306 ? 5.948 7.668 -6.841 1.00 75.81 306 LYS A CA 1
ATOM 2509 C C . LYS A 1 306 ? 4.709 8.467 -7.224 1.00 75.81 306 LYS A C 1
ATOM 2511 O O . LYS A 1 306 ? 4.332 9.377 -6.486 1.00 75.81 306 LYS A O 1
ATOM 2516 N N . ASP A 1 307 ? 4.059 8.108 -8.330 1.00 69.62 307 ASP A N 1
ATOM 2517 C CA . ASP A 1 307 ? 2.850 8.790 -8.795 1.00 69.62 307 ASP A CA 1
ATOM 2518 C C . ASP A 1 307 ? 1.663 8.560 -7.868 1.00 69.62 307 ASP A C 1
ATOM 2520 O O . ASP A 1 307 ? 0.957 9.513 -7.540 1.00 69.62 307 ASP A O 1
ATOM 2524 N N . LEU A 1 308 ? 1.491 7.338 -7.361 1.00 68.50 308 LEU A N 1
ATOM 2525 C CA . LEU A 1 308 ? 0.448 7.046 -6.384 1.00 68.50 308 LEU A CA 1
ATOM 2526 C C . LEU A 1 308 ? 0.697 7.775 -5.059 1.00 68.50 308 LEU A C 1
ATOM 2528 O O . LEU A 1 308 ? -0.218 8.384 -4.516 1.00 68.50 308 LEU A O 1
ATOM 2532 N N . ILE A 1 309 ? 1.926 7.751 -4.534 1.00 75.44 309 ILE A N 1
ATOM 2533 C CA . ILE A 1 309 ? 2.278 8.486 -3.310 1.00 75.44 309 ILE A CA 1
ATOM 2534 C C . ILE A 1 309 ? 2.043 9.981 -3.514 1.00 75.44 309 ILE A C 1
ATOM 2536 O O . ILE A 1 309 ? 1.558 10.652 -2.604 1.00 75.44 309 ILE A O 1
ATOM 2540 N N . ARG A 1 310 ? 2.393 10.515 -4.689 1.00 77.50 310 ARG A N 1
ATOM 2541 C CA . ARG A 1 310 ? 2.147 11.916 -5.027 1.00 77.50 310 ARG A CA 1
ATOM 2542 C C . ARG A 1 310 ? 0.651 12.212 -5.047 1.00 77.50 310 ARG A C 1
ATOM 2544 O O . ARG A 1 310 ? 0.250 13.169 -4.398 1.00 77.50 310 ARG A O 1
ATOM 2551 N N . LEU A 1 311 ? -0.155 11.379 -5.707 1.00 71.25 311 LEU A N 1
ATOM 2552 C CA . LEU A 1 311 ? -1.612 11.508 -5.730 1.00 71.25 311 LEU A CA 1
ATOM 2553 C C . LEU A 1 311 ? -2.189 11.498 -4.308 1.00 71.25 311 LEU A C 1
ATOM 2555 O O . LEU A 1 311 ? -2.908 12.418 -3.939 1.00 71.25 311 LEU A O 1
ATOM 2559 N N . LEU A 1 312 ? -1.790 10.529 -3.482 1.00 70.12 312 LEU A N 1
ATOM 2560 C CA . LEU A 1 312 ? -2.224 10.422 -2.087 1.00 70.12 312 LEU A CA 1
ATOM 2561 C C . LEU A 1 312 ? -1.819 11.643 -1.254 1.00 70.12 312 LEU A C 1
ATOM 2563 O O . LEU A 1 312 ? -2.602 12.113 -0.435 1.00 70.12 312 LEU A O 1
ATOM 2567 N N . LYS A 1 313 ? -0.612 12.183 -1.457 1.00 79.44 313 LYS A N 1
ATOM 2568 C CA . LYS A 1 313 ? -0.172 13.423 -0.797 1.00 79.44 313 LYS A CA 1
ATOM 2569 C C . LYS A 1 313 ? -1.012 14.621 -1.233 1.00 79.44 313 LYS A C 1
ATOM 2571 O O . LYS A 1 313 ? -1.380 15.429 -0.387 1.00 79.44 313 LYS A O 1
ATOM 2576 N N . THR A 1 314 ? -1.327 14.729 -2.522 1.00 76.12 314 THR A N 1
ATOM 2577 C CA . THR A 1 314 ? -2.190 15.793 -3.049 1.00 76.12 314 THR A CA 1
ATOM 2578 C C . THR A 1 314 ? -3.599 15.692 -2.470 1.00 76.12 314 THR A C 1
ATOM 2580 O O . THR A 1 314 ? -4.104 16.677 -1.935 1.00 76.12 314 THR A O 1
ATOM 2583 N N . GLU A 1 315 ? -4.198 14.498 -2.493 1.00 69.06 315 GLU A N 1
ATOM 2584 C CA . GLU A 1 315 ? -5.498 14.224 -1.873 1.00 69.06 315 GLU A CA 1
ATOM 2585 C C . GLU A 1 315 ? -5.463 14.577 -0.379 1.00 69.06 315 GLU A C 1
ATOM 2587 O O . GLU A 1 315 ? -6.293 15.354 0.081 1.00 69.06 315 GLU A O 1
ATOM 2592 N N . SER A 1 316 ? -4.444 14.123 0.359 1.00 75.38 316 SER A N 1
ATOM 2593 C CA . SER A 1 316 ? -4.260 14.427 1.786 1.00 75.38 316 SER A CA 1
ATOM 2594 C C . SER A 1 316 ? -4.169 15.928 2.075 1.00 75.38 316 SER A C 1
ATOM 2596 O O . SER A 1 316 ? -4.699 16.394 3.080 1.00 75.38 316 SER A O 1
ATOM 2598 N N . ASN A 1 317 ? -3.507 16.700 1.212 1.00 76.38 317 ASN A N 1
ATOM 2599 C CA . ASN A 1 317 ? -3.365 18.147 1.383 1.00 76.38 317 ASN A CA 1
ATOM 2600 C C . ASN A 1 317 ? -4.663 18.914 1.104 1.00 76.38 317 ASN A C 1
ATOM 2602 O O . ASN A 1 317 ? -4.847 19.996 1.657 1.00 76.38 317 ASN A O 1
ATOM 2606 N N . SER A 1 318 ? -5.555 18.359 0.279 1.00 73.88 318 SER A N 1
ATOM 2607 C CA . SER A 1 318 ? -6.863 18.951 -0.030 1.00 73.88 318 SER A CA 1
ATOM 2608 C C . SER A 1 318 ? -7.909 18.759 1.081 1.00 73.88 318 SER A C 1
ATOM 2610 O O . SER A 1 318 ? -8.950 19.419 1.078 1.00 73.88 318 SER A O 1
ATOM 2612 N N . ILE A 1 319 ? -7.634 17.888 2.061 1.00 76.88 319 ILE A N 1
ATOM 2613 C CA . ILE A 1 319 ? -8.525 17.616 3.193 1.00 76.88 319 ILE A CA 1
ATOM 2614 C C . ILE A 1 319 ? -8.522 18.810 4.157 1.00 76.88 319 ILE A C 1
ATOM 2616 O O . ILE A 1 319 ? -7.492 19.168 4.728 1.00 76.88 319 ILE A O 1
ATOM 2620 N N . ARG A 1 320 ? -9.705 19.397 4.381 1.00 76.69 320 ARG A N 1
ATOM 2621 C CA . ARG A 1 320 ? -9.903 20.527 5.310 1.00 76.69 320 ARG A CA 1
ATOM 2622 C C . ARG A 1 320 ? -9.975 20.100 6.781 1.00 76.69 320 ARG A C 1
ATOM 2624 O O . ARG A 1 320 ? -9.588 20.861 7.658 1.00 76.69 320 ARG A O 1
ATOM 2631 N N . ASN A 1 321 ? -10.467 18.891 7.057 1.00 82.94 321 ASN A N 1
ATOM 2632 C CA . ASN A 1 321 ? -10.577 18.353 8.413 1.00 82.94 321 ASN A CA 1
ATOM 2633 C C . ASN A 1 321 ? -9.198 17.891 8.929 1.00 82.94 321 ASN A C 1
ATOM 2635 O O . ASN A 1 321 ? -8.577 16.999 8.346 1.00 82.94 321 ASN A O 1
ATOM 2639 N N . SER A 1 322 ? -8.726 18.489 10.026 1.00 76.38 322 SER A N 1
ATOM 2640 C CA . SER A 1 322 ? -7.383 18.258 10.583 1.00 76.38 322 SER A CA 1
ATOM 2641 C C . SER A 1 322 ? -7.149 16.813 11.034 1.00 76.38 322 SER A C 1
ATOM 2643 O O . SER A 1 322 ? -6.083 16.255 10.777 1.00 76.38 322 SER A O 1
ATOM 2645 N N . GLU A 1 323 ? -8.147 16.178 11.646 1.00 72.50 323 GLU A N 1
ATOM 2646 C CA . GLU A 1 323 ? -8.063 14.793 12.116 1.00 72.50 323 GLU A CA 1
ATOM 2647 C C . GLU A 1 323 ? -7.970 13.803 10.945 1.00 72.50 323 GLU A C 1
ATOM 2649 O O . GLU A 1 323 ? -7.114 12.916 10.914 1.00 72.50 323 GLU A O 1
ATOM 2654 N N . THR A 1 324 ? -8.807 13.999 9.927 1.00 67.75 324 THR A N 1
ATOM 2655 C CA . THR A 1 324 ? -8.825 13.179 8.708 1.00 67.75 324 THR A CA 1
ATOM 2656 C C . THR A 1 324 ? -7.520 13.339 7.928 1.00 67.75 324 THR A C 1
ATOM 2658 O O . THR A 1 324 ? -6.970 12.358 7.421 1.00 67.75 324 THR A O 1
ATOM 2661 N N . LYS A 1 325 ? -6.969 14.558 7.890 1.00 74.56 325 LYS A N 1
ATOM 2662 C CA . LYS A 1 325 ? -5.659 14.840 7.297 1.00 74.56 325 LYS A CA 1
ATOM 2663 C C . LYS A 1 325 ? -4.532 14.107 8.029 1.00 74.56 325 LYS A C 1
ATOM 2665 O O . LYS A 1 325 ? -3.720 13.448 7.385 1.00 74.56 325 LYS A O 1
ATOM 2670 N N . LEU A 1 326 ? -4.518 14.132 9.363 1.00 77.81 326 LEU A N 1
ATOM 2671 C CA . LEU A 1 326 ? -3.559 13.378 10.184 1.00 77.81 326 LEU A CA 1
ATOM 2672 C C . LEU A 1 326 ? -3.627 11.865 9.921 1.00 77.81 326 LEU A C 1
ATOM 2674 O O . LEU A 1 326 ? -2.587 11.210 9.794 1.00 77.81 326 LEU A O 1
ATOM 2678 N N . LYS A 1 327 ? -4.838 11.306 9.788 1.00 70.06 327 LYS A N 1
ATOM 2679 C CA . LYS A 1 327 ? -5.046 9.890 9.433 1.00 70.06 327 LYS A CA 1
ATOM 2680 C C . LYS A 1 327 ? -4.487 9.572 8.040 1.00 70.06 327 LYS A C 1
ATOM 2682 O O . LYS A 1 327 ? -3.745 8.597 7.893 1.00 70.06 327 LYS A O 1
ATOM 2687 N N . ALA A 1 328 ? -4.755 10.419 7.046 1.00 70.56 328 ALA A N 1
ATOM 2688 C CA . ALA A 1 328 ? -4.222 10.273 5.690 1.00 70.56 328 ALA A CA 1
ATOM 2689 C C . ALA A 1 328 ? -2.682 10.373 5.644 1.00 70.56 328 ALA A C 1
ATOM 2691 O O . ALA A 1 328 ? -2.019 9.535 5.028 1.00 70.56 328 ALA A O 1
ATOM 2692 N N . GLU A 1 329 ? -2.079 11.320 6.365 1.00 81.81 329 GLU A N 1
ATOM 2693 C CA . GLU A 1 329 ? -0.620 11.446 6.466 1.00 81.81 329 GLU A CA 1
ATOM 2694 C C . GLU A 1 329 ? 0.022 10.230 7.147 1.00 81.81 329 GLU A C 1
ATOM 2696 O O . GLU A 1 329 ? 1.056 9.725 6.692 1.00 81.81 329 GLU A O 1
ATOM 2701 N N . LYS A 1 330 ? -0.596 9.715 8.219 1.00 81.06 330 LYS A N 1
ATOM 2702 C CA . LYS A 1 330 ? -0.147 8.494 8.906 1.00 81.06 330 LYS A CA 1
ATOM 2703 C C . LYS A 1 330 ? -0.209 7.283 7.973 1.00 81.06 330 LYS A C 1
ATOM 2705 O O . LYS A 1 330 ? 0.733 6.487 7.954 1.00 81.06 330 LYS A O 1
ATOM 2710 N N . PHE A 1 331 ? -1.267 7.173 7.168 1.00 74.00 331 PHE A N 1
ATOM 2711 C CA . PHE A 1 331 ? -1.400 6.156 6.124 1.00 74.00 331 PHE A CA 1
ATOM 2712 C C . PHE A 1 331 ? -0.271 6.259 5.084 1.00 74.00 331 PHE A C 1
ATOM 2714 O O . PHE A 1 331 ? 0.439 5.279 4.850 1.00 74.00 331 PHE A O 1
ATOM 2721 N N . ILE A 1 332 ? -0.012 7.456 4.547 1.00 79.56 332 ILE A N 1
ATOM 2722 C CA . ILE A 1 332 ? 1.073 7.696 3.580 1.00 79.56 332 ILE A CA 1
ATOM 2723 C C . ILE A 1 332 ? 2.441 7.341 4.179 1.00 79.56 332 ILE A C 1
ATOM 2725 O O . ILE A 1 332 ? 3.284 6.754 3.496 1.00 79.56 332 ILE A O 1
ATOM 2729 N N . ARG A 1 333 ? 2.692 7.661 5.455 1.00 83.75 333 ARG A N 1
ATOM 2730 C CA . ARG A 1 333 ? 3.942 7.285 6.142 1.00 83.75 333 ARG A CA 1
ATOM 2731 C C . ARG A 1 333 ? 4.093 5.769 6.262 1.00 83.75 333 ARG A C 1
ATOM 2733 O O . ARG A 1 333 ? 5.176 5.258 5.976 1.00 83.75 333 ARG A O 1
ATOM 2740 N N . LYS A 1 334 ? 3.025 5.054 6.637 1.00 77.12 334 LYS A N 1
ATOM 2741 C CA . LYS A 1 334 ? 3.025 3.582 6.693 1.00 77.12 334 LYS A CA 1
ATOM 2742 C C . LYS A 1 334 ? 3.316 2.977 5.318 1.00 77.12 334 LYS A C 1
ATOM 2744 O O . LYS A 1 334 ? 4.192 2.123 5.229 1.00 77.12 334 LYS A O 1
ATOM 2749 N N . LEU A 1 335 ? 2.675 3.478 4.259 1.00 74.88 335 LEU A N 1
ATOM 2750 C CA . LEU A 1 335 ? 2.908 3.024 2.883 1.00 74.88 335 LEU A CA 1
ATOM 2751 C C . LEU A 1 335 ? 4.356 3.277 2.421 1.00 74.88 335 LEU A C 1
ATOM 2753 O O . LEU A 1 335 ? 4.983 2.395 1.846 1.00 74.88 335 LEU A O 1
ATOM 2757 N N . ASN A 1 336 ? 4.934 4.445 2.727 1.00 80.81 336 ASN A N 1
ATOM 2758 C CA . ASN A 1 336 ? 6.336 4.737 2.397 1.00 80.81 336 ASN A CA 1
ATOM 2759 C C . ASN A 1 336 ? 7.320 3.827 3.145 1.00 80.81 336 ASN A C 1
ATOM 2761 O O . ASN A 1 336 ? 8.274 3.330 2.549 1.00 80.81 336 ASN A O 1
ATOM 2765 N N . LYS A 1 337 ? 7.099 3.598 4.448 1.00 81.38 337 LYS A N 1
ATOM 2766 C CA . LYS A 1 337 ? 7.913 2.652 5.230 1.00 81.38 337 LYS A CA 1
ATOM 2767 C C . LYS A 1 337 ? 7.796 1.241 4.653 1.00 81.38 337 LYS A C 1
ATOM 2769 O O . LYS A 1 337 ? 8.791 0.531 4.563 1.00 81.38 337 LYS A O 1
ATOM 2774 N N . PHE A 1 338 ? 6.592 0.870 4.232 1.00 71.25 338 PHE A N 1
ATOM 2775 C CA . PHE A 1 338 ? 6.306 -0.416 3.623 1.00 71.25 338 PHE A CA 1
ATOM 2776 C C . PHE A 1 338 ? 7.055 -0.625 2.293 1.00 71.25 338 PHE A C 1
ATOM 2778 O O . PHE A 1 338 ? 7.699 -1.656 2.121 1.00 71.25 338 PHE A O 1
ATOM 2785 N N . ILE A 1 339 ? 7.066 0.369 1.400 1.00 76.00 339 ILE A N 1
ATOM 2786 C CA . ILE A 1 339 ? 7.817 0.304 0.132 1.00 76.00 339 ILE A CA 1
ATOM 2787 C C . ILE A 1 339 ? 9.318 0.141 0.387 1.00 76.00 339 ILE A C 1
ATOM 2789 O O . ILE A 1 339 ? 9.941 -0.736 -0.205 1.00 76.00 339 ILE A O 1
ATOM 2793 N N . ARG A 1 340 ? 9.887 0.914 1.324 1.00 79.69 340 ARG A N 1
ATOM 2794 C CA . ARG A 1 340 ? 11.310 0.796 1.693 1.00 79.69 340 ARG A CA 1
ATOM 2795 C C . ARG A 1 340 ? 11.671 -0.607 2.186 1.00 79.69 340 ARG A C 1
ATOM 2797 O O . ARG A 1 340 ? 12.696 -1.145 1.787 1.00 79.69 340 ARG A O 1
ATOM 2804 N N . LEU A 1 341 ? 10.807 -1.220 2.999 1.00 73.88 341 LEU A N 1
ATOM 2805 C CA . LEU A 1 341 ? 11.011 -2.587 3.488 1.00 73.88 341 LEU A CA 1
ATOM 2806 C C . LEU A 1 341 ? 11.009 -3.627 2.361 1.00 73.88 341 LEU A C 1
ATOM 2808 O O . LEU A 1 341 ? 11.730 -4.620 2.457 1.00 73.88 341 LEU A O 1
ATOM 2812 N N . ILE A 1 342 ? 10.200 -3.431 1.314 1.00 68.06 342 ILE A N 1
ATOM 2813 C CA . ILE A 1 342 ? 10.254 -4.302 0.134 1.00 68.06 342 ILE A CA 1
ATOM 2814 C C . ILE A 1 342 ? 11.580 -4.094 -0.596 1.00 68.06 342 ILE A C 1
ATOM 2816 O O . ILE A 1 342 ? 12.261 -5.080 -0.859 1.00 68.06 342 ILE A O 1
ATOM 2820 N N . GLU A 1 343 ? 11.975 -2.844 -0.857 1.00 71.44 343 GLU A N 1
ATOM 2821 C CA . GLU A 1 343 ? 13.216 -2.532 -1.579 1.00 71.44 343 GLU A CA 1
ATOM 2822 C C . GLU A 1 343 ? 14.462 -3.119 -0.897 1.00 71.44 343 GLU A C 1
ATOM 2824 O O . GLU A 1 343 ? 15.320 -3.701 -1.564 1.00 71.44 343 GLU A O 1
ATOM 2829 N N . GLU A 1 344 ? 14.544 -3.032 0.434 1.00 71.38 344 GLU A N 1
ATOM 2830 C CA . GLU A 1 344 ? 15.627 -3.627 1.229 1.00 71.38 344 GLU A CA 1
ATOM 2831 C C . GLU A 1 344 ? 15.648 -5.159 1.141 1.00 71.38 344 GLU A C 1
ATOM 2833 O O . GLU A 1 344 ? 16.718 -5.764 1.082 1.00 71.38 344 GLU A O 1
ATOM 2838 N N . LYS A 1 345 ? 14.472 -5.798 1.101 1.00 59.56 345 LYS A N 1
ATOM 2839 C CA . LYS A 1 345 ? 14.332 -7.261 1.006 1.00 59.56 345 LYS A CA 1
ATOM 2840 C C . LYS A 1 345 ? 14.461 -7.813 -0.413 1.00 59.56 345 LYS A C 1
ATOM 2842 O O . LYS A 1 345 ? 14.550 -9.026 -0.548 1.00 59.56 345 LYS A O 1
ATOM 2847 N N . THR A 1 346 ? 14.410 -6.966 -1.438 1.00 58.78 346 THR A N 1
ATOM 2848 C CA . THR A 1 346 ? 14.648 -7.344 -2.843 1.00 58.78 346 THR A CA 1
ATOM 2849 C C . THR A 1 346 ? 16.099 -7.150 -3.286 1.00 58.78 346 THR A C 1
ATOM 2851 O O . THR A 1 346 ? 16.456 -7.608 -4.363 1.00 58.78 346 THR A O 1
ATOM 2854 N N . ARG A 1 347 ? 16.927 -6.448 -2.495 1.00 55.72 347 ARG A N 1
ATOM 2855 C CA . ARG A 1 347 ? 18.365 -6.233 -2.766 1.00 55.72 347 ARG A CA 1
ATOM 2856 C C . ARG A 1 347 ? 19.289 -7.274 -2.118 1.00 55.72 347 ARG A C 1
ATOM 2858 O O . ARG A 1 347 ? 20.485 -7.246 -2.392 1.00 55.72 347 ARG A O 1
ATOM 2865 N N . LYS A 1 348 ? 18.755 -8.126 -1.243 1.00 38.53 348 LYS A N 1
ATOM 2866 C CA . LYS A 1 348 ? 19.412 -9.333 -0.726 1.00 38.53 348 LYS A CA 1
ATOM 2867 C C . LYS A 1 348 ? 18.878 -10.525 -1.492 1.00 38.53 348 LYS A C 1
ATOM 2869 O O . LYS A 1 348 ? 19.687 -11.438 -1.740 1.00 38.53 348 LYS A O 1
#

Sequence (348 aa):
MSRLTTNFRYAINCLNSNIPNIILENVIVILTNAKKYESPFDLKLLNLHGKVYPFYMQNGAFVSDPKRWTKSIRNELHYDWNNSMNQIKLILETIDSFKQISIDIFLRMKQIRNDIKSIIHQIRLEMIQIQKIQDAIAQLDLTFKQTNRDVATYQDHTRHHIVEKIQQIDAPHHSTLCVNCNQVCHNNCRLNETNIVDAQILSQCLVMKNGKCQQCQNHCSYTNHYHAKKTIQISHETLHDVLSDLKEKYDQTYQNSNNCQEKIITVSETKELLEQALQQKLKEIKNKSIQLNEICSSFNLANEFKDLIRLLKTESNSIRNSETKLKAEKFIRKLNKFIRLIEEKTRK